Protein AF-A0A2N1W3L0-F1 (afdb_monomer)

Mean predicted aligned error: 11.45 Å

Solvent-accessible surface area (backbone atoms only — not comparable to full-atom values): 12950 Å² total; per-residue (Å²): 115,76,68,63,57,53,54,55,54,55,57,56,61,60,64,63,52,72,73,50,58,63,48,56,53,32,49,50,52,22,54,51,27,51,55,48,36,56,53,43,52,58,49,38,55,55,45,51,56,50,41,52,56,35,50,52,51,44,54,54,54,68,73,47,81,91,49,73,70,54,53,52,53,40,51,53,39,51,55,52,37,53,60,42,50,55,52,42,54,54,38,52,51,50,40,53,54,34,48,52,51,22,51,51,28,35,48,53,40,29,49,52,35,50,51,52,35,54,52,29,58,74,69,65,46,89,57,36,55,60,46,49,56,57,30,47,58,33,45,52,55,53,74,63,32,53,91,78,62,56,76,91,72,76,91,75,80,73,57,55,94,49,68,66,42,28,50,52,50,49,52,52,52,51,52,52,42,55,52,40,50,55,52,46,50,55,46,49,52,51,51,51,50,54,52,53,36,36,77,70,68,65,49,92,78,59,69,67,58,52,54,46,50,50,53,45,51,54,43,49,52,52,42,52,50,58,68,64,51,65,76,78,75,69,80,129

Foldseek 3Di:
DVVVVVVVVVVVVVVVVVLVVVLVVLVVLLVVLVVVLVVLVVVLVVLVVVLVVLVVLLVVLVPDDDDDVSVVVNVVSVVVNVVSVVSNVVSVVSSVVSLVSNLVSLVVSLVSLLVVLVVCLVVVHPCNLVSVVVSVVSLCVNLPSCVLLVQPDPLPQDQDPDPVSLVVVVVVLVVSLVSLVVSLVSLVSVLVSVVSCVVSVSDDDCVVNVVSVVSNVVSVVVNVSSVVSDSVVDDD

Sequence (236 aa):
MKVIMMWIMALMFSAVAVIAVADDNFAVKADECGKKVESIEKKLSKLEIKNTSITETINHLKGQKKGVIRDFFLWYFLVRGNKTAFKIEEAEQKIRETKDDYFTYNALVLEEHNRRFRDCLKEKCPDAAAIFVQRRVWSDKVINFKDVFELDVNYGLAAGDSRDSKDDVREYYAKKMMQAEQRLIILNDEKNIIVEAKKAGIVSNTANTDTVNEKIKEMTQIKKKLEALPASAGGR

Structure (mmCIF, N/CA/C/O backbone):
data_AF-A0A2N1W3L0-F1
#
_entry.id   AF-A0A2N1W3L0-F1
#
loop_
_atom_site.group_PDB
_atom_site.id
_atom_site.type_symbol
_atom_site.label_atom_id
_atom_site.label_alt_id
_atom_site.label_comp_id
_atom_site.label_asym_id
_atom_site.label_entity_id
_atom_site.label_seq_id
_atom_site.pdbx_PDB_ins_code
_atom_site.Cartn_x
_atom_site.Cartn_y
_atom_site.Cartn_z
_atom_site.occupancy
_atom_site.B_iso_or_equiv
_atom_site.auth_seq_id
_atom_site.auth_comp_id
_atom_site.auth_asym_id
_atom_site.auth_atom_id
_atom_site.pdbx_PDB_model_num
ATOM 1 N N . MET A 1 1 ? -6.210 -31.620 49.379 1.00 45.12 1 MET A N 1
ATOM 2 C CA . MET A 1 1 ? -7.261 -30.833 48.686 1.00 45.12 1 MET A CA 1
ATOM 3 C C . MET A 1 1 ? -6.742 -29.541 48.045 1.00 45.12 1 MET A C 1
ATOM 5 O O . MET A 1 1 ? -7.052 -29.315 46.887 1.00 45.12 1 MET A O 1
ATOM 9 N N . LYS A 1 2 ? -5.901 -28.736 48.718 1.00 40.16 2 LYS A N 1
ATOM 10 C CA . LYS A 1 2 ? -5.370 -27.469 48.161 1.00 40.16 2 LYS A CA 1
ATOM 11 C C . LYS A 1 2 ? -4.441 -27.617 46.940 1.00 40.16 2 LYS A C 1
ATOM 13 O O . LYS A 1 2 ? -4.448 -26.755 46.075 1.00 40.16 2 LYS A O 1
ATOM 18 N N . VAL A 1 3 ? -3.698 -28.721 46.831 1.00 44.62 3 VAL A N 1
ATOM 19 C CA . VAL A 1 3 ? -2.757 -28.941 45.714 1.00 44.62 3 VAL A CA 1
ATOM 20 C C . VAL A 1 3 ? -3.484 -29.307 44.411 1.00 44.62 3 VAL A C 1
ATOM 22 O O . VAL A 1 3 ? -3.112 -28.825 43.352 1.00 44.62 3 VAL A O 1
ATOM 25 N N . ILE A 1 4 ? -4.578 -30.073 44.477 1.00 46.56 4 ILE A N 1
ATOM 26 C CA . ILE A 1 4 ? -5.346 -30.493 43.286 1.00 46.56 4 ILE A CA 1
ATOM 27 C C . ILE A 1 4 ? -6.095 -29.302 42.659 1.00 46.56 4 ILE A C 1
ATOM 29 O O . ILE A 1 4 ? -6.164 -29.182 41.440 1.00 46.56 4 ILE A O 1
ATOM 33 N N . MET A 1 5 ? -6.570 -28.360 43.480 1.00 31.77 5 MET A N 1
ATOM 34 C CA . MET A 1 5 ? -7.248 -27.144 43.011 1.00 31.77 5 MET A CA 1
ATOM 35 C C . MET A 1 5 ? -6.301 -26.169 42.283 1.00 31.77 5 MET A C 1
ATOM 37 O O . MET A 1 5 ? -6.735 -25.418 41.414 1.00 31.77 5 MET A O 1
ATOM 41 N N . MET A 1 6 ? -5.000 -26.222 42.586 1.00 31.38 6 MET A N 1
ATOM 42 C CA . MET A 1 6 ? -3.974 -25.390 41.950 1.00 31.38 6 MET A CA 1
ATOM 43 C C . MET A 1 6 ? -3.586 -25.908 40.553 1.00 31.38 6 MET A C 1
ATOM 45 O O . MET A 1 6 ? -3.326 -25.113 39.654 1.00 31.38 6 MET A O 1
ATOM 49 N N . TRP A 1 7 ? -3.652 -27.225 40.330 1.00 34.28 7 TRP A N 1
ATOM 50 C CA . TRP A 1 7 ? -3.449 -27.820 39.003 1.00 34.28 7 TRP A CA 1
ATOM 51 C C . TRP A 1 7 ? -4.646 -27.614 38.069 1.00 34.28 7 TRP A C 1
ATOM 53 O O . TRP A 1 7 ? -4.452 -27.401 36.876 1.00 34.28 7 TRP A O 1
ATOM 63 N N . ILE A 1 8 ? -5.872 -27.584 38.600 1.00 42.31 8 ILE A N 1
ATOM 64 C CA . ILE A 1 8 ? -7.080 -27.305 37.803 1.00 42.31 8 ILE A CA 1
ATOM 65 C C . ILE A 1 8 ? -7.131 -25.827 37.369 1.00 42.31 8 ILE A C 1
ATOM 67 O O . ILE A 1 8 ? -7.544 -25.540 36.249 1.00 42.31 8 ILE A O 1
ATOM 71 N N . MET A 1 9 ? -6.628 -24.889 38.185 1.00 35.62 9 MET A N 1
ATOM 72 C CA . MET A 1 9 ? -6.480 -23.485 37.764 1.00 35.62 9 MET A CA 1
ATOM 73 C C . MET A 1 9 ? -5.347 -23.268 36.747 1.00 35.62 9 MET A C 1
ATOM 75 O O . MET A 1 9 ? -5.509 -22.459 35.836 1.00 35.62 9 MET A O 1
ATOM 79 N N . ALA A 1 10 ? -4.243 -24.019 36.829 1.00 36.91 10 ALA A N 1
ATOM 80 C CA . ALA A 1 10 ? -3.183 -23.969 35.815 1.00 36.91 10 ALA A CA 1
ATOM 81 C C . ALA A 1 10 ? -3.636 -24.546 34.456 1.00 36.91 10 ALA A C 1
ATOM 83 O O . ALA A 1 10 ? -3.227 -24.051 33.409 1.00 36.91 10 ALA A O 1
ATOM 84 N N . LEU A 1 11 ? -4.537 -25.536 34.466 1.00 31.81 11 LEU A N 1
ATOM 85 C CA . LEU A 1 11 ? -5.148 -26.112 33.260 1.00 31.81 11 LEU A CA 1
ATOM 86 C C . LEU A 1 11 ? -6.256 -25.241 32.643 1.00 31.81 11 LEU A C 1
ATOM 88 O O . LEU A 1 11 ? -6.547 -25.384 31.460 1.00 31.81 11 LEU A O 1
ATOM 92 N N . MET A 1 12 ? -6.848 -24.311 33.401 1.00 33.53 12 MET A N 1
ATOM 93 C CA . MET A 1 12 ? -7.762 -23.307 32.836 1.00 33.53 12 MET A CA 1
ATOM 94 C C . MET A 1 12 ? -7.032 -22.087 32.259 1.00 33.53 12 MET A C 1
ATOM 96 O O . MET A 1 12 ? -7.557 -21.446 31.352 1.00 33.53 12 MET A O 1
ATOM 100 N N . PHE A 1 13 ? -5.797 -21.807 32.689 1.00 35.69 13 PHE A N 1
ATOM 101 C CA . PHE A 1 13 ? -4.962 -20.771 32.065 1.00 35.69 13 PHE A CA 1
ATOM 102 C C . PHE A 1 13 ? -4.376 -21.196 30.708 1.00 35.69 13 PHE A C 1
ATOM 104 O O . PHE A 1 13 ? -4.084 -20.342 29.875 1.00 35.69 13 PHE A O 1
ATOM 111 N N . SER A 1 14 ? -4.259 -22.498 30.433 1.00 31.97 14 SER A N 1
ATOM 112 C CA . SER A 1 14 ? -3.814 -23.001 29.125 1.00 31.97 14 SER A CA 1
ATOM 113 C C . SER A 1 14 ? -4.931 -23.098 28.077 1.00 31.97 14 SER A C 1
ATOM 115 O O . SER A 1 14 ? -4.632 -23.230 26.892 1.00 31.97 14 SER A O 1
ATOM 117 N N . ALA A 1 15 ? -6.206 -22.959 28.463 1.00 31.72 15 ALA A N 1
ATOM 118 C CA . ALA A 1 15 ? -7.330 -22.922 27.521 1.00 31.72 15 ALA A CA 1
ATOM 119 C C . ALA A 1 15 ? -7.557 -21.531 26.891 1.00 31.72 15 ALA A C 1
ATOM 121 O O . ALA A 1 15 ? -8.163 -21.433 25.826 1.00 31.72 15 ALA A O 1
ATOM 122 N N . VAL A 1 16 ? -7.011 -20.461 27.484 1.00 38.03 16 VAL A N 1
ATOM 123 C CA . VAL A 1 16 ? -7.019 -19.107 26.889 1.00 38.03 16 VAL A CA 1
ATOM 124 C C . VAL A 1 16 ? -5.961 -18.972 25.780 1.00 38.03 16 VAL A C 1
ATOM 126 O O . VAL A 1 16 ? -6.056 -18.100 24.919 1.00 38.03 16 VAL A O 1
ATOM 129 N N . ALA A 1 17 ? -4.986 -19.883 25.720 1.00 34.91 17 ALA A N 1
ATOM 130 C CA . ALA A 1 17 ? -3.904 -19.818 24.742 1.00 34.91 17 ALA A CA 1
ATOM 131 C C . ALA A 1 17 ? -4.334 -20.174 23.308 1.00 34.91 17 ALA A C 1
ATOM 133 O O . ALA A 1 17 ? -3.636 -19.803 22.373 1.00 34.91 17 ALA A O 1
ATOM 134 N N . VAL A 1 18 ? -5.475 -20.842 23.093 1.00 35.41 18 VAL A N 1
ATOM 135 C CA . VAL A 1 18 ? -5.860 -21.334 21.751 1.00 35.41 18 VAL A CA 1
ATOM 136 C C . VAL A 1 18 ? -6.409 -20.222 20.838 1.00 35.41 18 VAL A C 1
ATOM 138 O O . VAL A 1 18 ? -6.377 -20.365 19.620 1.00 35.41 18 VAL A O 1
ATOM 141 N N . ILE A 1 19 ? -6.823 -19.073 21.386 1.00 40.47 19 ILE A N 1
ATOM 142 C CA . ILE A 1 19 ? -7.285 -17.916 20.589 1.00 40.47 19 ILE A CA 1
ATOM 143 C C . ILE A 1 19 ? -6.133 -16.925 20.300 1.00 40.47 19 ILE A C 1
ATOM 145 O O . ILE A 1 19 ? -6.216 -16.139 19.358 1.00 40.47 19 ILE A O 1
ATOM 149 N N . ALA A 1 20 ? -5.014 -17.008 21.032 1.00 41.69 20 ALA A N 1
ATOM 150 C CA . ALA A 1 20 ? -3.822 -16.185 20.794 1.00 41.69 20 ALA A CA 1
ATOM 151 C C . ALA A 1 20 ? -2.957 -16.679 19.611 1.00 41.69 20 ALA A C 1
ATOM 153 O O . ALA A 1 20 ? -2.307 -15.879 18.948 1.00 41.69 20 ALA A O 1
ATOM 154 N N . VAL A 1 21 ? -2.995 -17.980 19.286 1.00 46.53 21 VAL A N 1
ATOM 155 C CA . VAL A 1 21 ? -2.063 -18.604 18.317 1.00 46.53 21 VAL A CA 1
ATOM 156 C C . VAL A 1 21 ? -2.287 -18.162 16.863 1.00 46.53 21 VAL A C 1
ATOM 158 O O . VAL A 1 21 ? -1.360 -18.191 16.055 1.00 46.53 21 VAL A O 1
ATOM 161 N N . ALA A 1 22 ? -3.509 -17.764 16.498 1.00 50.19 22 ALA A N 1
ATOM 162 C CA . ALA A 1 22 ? -3.801 -17.312 15.136 1.00 50.19 22 ALA A CA 1
ATOM 163 C C . ALA A 1 22 ? -3.276 -15.890 14.871 1.00 50.19 22 ALA A C 1
ATOM 165 O O . ALA A 1 22 ? -2.760 -15.616 13.790 1.00 50.19 22 ALA A O 1
ATOM 166 N N . ASP A 1 23 ? -3.375 -15.020 15.875 1.00 57.16 23 ASP A N 1
ATOM 167 C CA . ASP A 1 23 ? -3.003 -13.604 15.807 1.00 57.16 23 ASP A CA 1
ATOM 168 C C . ASP A 1 23 ? -1.479 -13.434 15.683 1.00 57.16 23 ASP A C 1
ATOM 170 O O . ASP A 1 23 ? -0.989 -12.774 14.764 1.00 57.16 23 ASP A O 1
ATOM 174 N N . ASP A 1 24 ? -0.719 -14.172 16.499 1.00 64.94 24 ASP A N 1
ATOM 175 C CA . ASP A 1 24 ? 0.748 -14.174 16.444 1.00 64.94 24 ASP A CA 1
ATOM 176 C C . ASP A 1 24 ? 1.277 -14.673 15.089 1.00 64.94 24 ASP A C 1
ATOM 178 O O . ASP A 1 24 ? 2.264 -14.156 14.566 1.00 64.94 24 ASP A O 1
ATOM 182 N N . ASN A 1 25 ? 0.601 -15.645 14.467 1.00 79.00 25 ASN A N 1
ATOM 183 C CA . ASN A 1 25 ? 1.031 -16.198 13.183 1.00 79.00 25 ASN A CA 1
ATOM 184 C C . ASN A 1 25 ? 0.856 -15.191 12.034 1.00 79.00 25 ASN A C 1
ATOM 186 O O . ASN A 1 25 ? 1.719 -15.083 11.161 1.00 79.00 25 ASN A O 1
ATOM 190 N N . PHE A 1 26 ? -0.235 -14.420 12.024 1.00 82.44 26 PHE A N 1
ATOM 191 C CA . PHE A 1 26 ? -0.428 -13.377 11.013 1.00 82.44 26 PHE A CA 1
ATOM 192 C C . PHE A 1 26 ? 0.465 -12.160 11.255 1.00 82.44 26 PHE A C 1
ATOM 194 O O . PHE A 1 26 ? 0.996 -11.612 10.289 1.00 82.44 26 PHE A O 1
ATOM 201 N N . ALA A 1 27 ? 0.707 -11.786 12.513 1.00 82.19 27 ALA A N 1
ATOM 202 C CA . ALA A 1 27 ? 1.653 -10.728 12.856 1.00 82.19 27 ALA A CA 1
ATOM 203 C C . ALA A 1 27 ? 3.080 -11.063 12.387 1.00 82.19 27 ALA A C 1
ATOM 205 O O . ALA A 1 27 ? 3.733 -10.235 11.748 1.00 82.19 27 ALA A O 1
ATOM 206 N N . VAL A 1 28 ? 3.538 -12.300 12.617 1.00 87.81 28 VAL A N 1
ATOM 207 C CA . VAL A 1 28 ? 4.840 -12.785 12.127 1.00 87.81 28 VAL A CA 1
ATOM 208 C C . VAL A 1 28 ? 4.898 -12.753 10.600 1.00 87.81 28 VAL A C 1
ATOM 210 O O . VAL A 1 28 ? 5.852 -12.216 10.038 1.00 87.81 28 VAL A O 1
ATOM 213 N N . LYS A 1 29 ? 3.860 -13.249 9.913 1.00 86.19 29 LYS A N 1
ATOM 214 C CA . LYS A 1 29 ? 3.789 -13.209 8.442 1.00 86.19 29 LYS A CA 1
ATOM 215 C C . LYS A 1 29 ? 3.803 -11.786 7.887 1.00 86.19 29 LYS A C 1
ATOM 217 O O . LYS A 1 29 ? 4.467 -11.542 6.880 1.00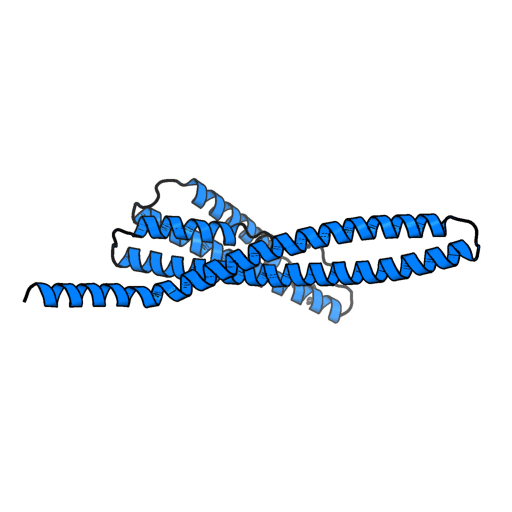 86.19 29 LYS A O 1
ATOM 222 N N . ALA A 1 30 ? 3.112 -10.846 8.533 1.00 84.38 30 ALA A N 1
ATOM 223 C CA . ALA A 1 30 ? 3.143 -9.436 8.155 1.00 84.38 30 ALA A CA 1
ATOM 224 C C . ALA A 1 30 ? 4.573 -8.879 8.251 1.00 84.38 30 ALA A C 1
ATOM 226 O O . ALA A 1 30 ? 5.075 -8.286 7.297 1.00 84.38 30 ALA A O 1
ATOM 227 N N . ASP A 1 31 ? 5.274 -9.122 9.356 1.00 85.44 31 ASP A N 1
ATOM 228 C CA . ASP A 1 31 ? 6.647 -8.643 9.532 1.00 85.44 31 ASP A CA 1
ATOM 229 C C . ASP A 1 31 ? 7.638 -9.311 8.557 1.00 85.44 31 ASP A C 1
ATOM 231 O O . ASP A 1 31 ? 8.548 -8.654 8.039 1.00 85.44 31 ASP A O 1
ATOM 235 N N . GLU A 1 32 ? 7.463 -10.599 8.251 1.00 88.38 32 GLU A N 1
ATOM 236 C CA . GLU A 1 32 ? 8.240 -11.306 7.225 1.00 88.38 32 GLU A CA 1
ATOM 237 C C . GLU A 1 32 ? 8.026 -10.713 5.829 1.00 88.38 32 GLU A C 1
ATOM 239 O O . GLU A 1 32 ? 8.998 -10.479 5.101 1.00 88.38 32 GLU A O 1
ATOM 244 N N . CYS A 1 33 ? 6.775 -10.417 5.465 1.00 85.75 33 CYS A N 1
ATOM 245 C CA . CYS A 1 33 ? 6.449 -9.768 4.198 1.00 85.75 33 CYS A CA 1
ATOM 246 C C . CYS A 1 33 ? 7.085 -8.378 4.115 1.00 85.75 33 CYS A C 1
ATOM 248 O O . CYS A 1 33 ? 7.714 -8.070 3.105 1.00 85.75 33 CYS A O 1
ATOM 250 N N . GLY A 1 34 ? 7.030 -7.582 5.189 1.00 83.56 34 GLY A N 1
ATOM 251 C CA . GLY A 1 34 ? 7.674 -6.265 5.244 1.00 83.56 34 GLY A CA 1
ATOM 252 C C . GLY A 1 34 ? 9.181 -6.340 4.975 1.00 83.56 34 GLY A C 1
ATOM 253 O O . GLY A 1 34 ? 9.696 -5.675 4.075 1.00 83.56 34 GLY A O 1
ATOM 254 N N . LYS A 1 35 ? 9.888 -7.248 5.660 1.00 89.31 35 LYS A N 1
ATOM 255 C CA . LYS A 1 35 ? 11.329 -7.487 5.431 1.00 89.31 35 LYS A CA 1
ATOM 256 C C . LYS A 1 35 ? 11.625 -7.960 4.006 1.00 89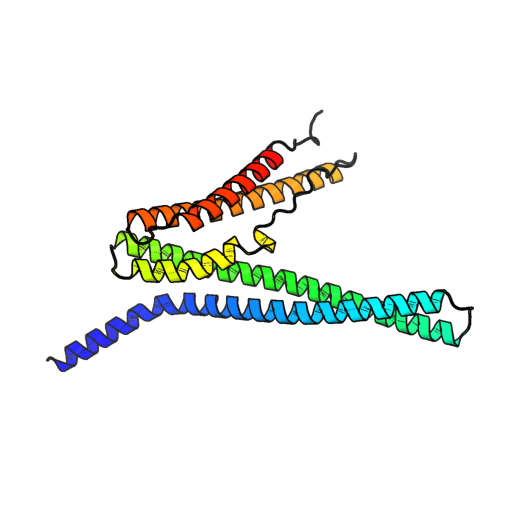.31 35 LYS A C 1
ATOM 258 O O . LYS A 1 35 ? 12.660 -7.616 3.426 1.00 89.31 35 LYS A O 1
ATOM 263 N N . LYS A 1 36 ? 10.738 -8.776 3.435 1.00 89.12 36 LYS A N 1
ATOM 264 C CA . LYS A 1 36 ? 10.868 -9.281 2.066 1.00 89.12 36 LYS A CA 1
ATOM 265 C C . LYS A 1 36 ? 10.678 -8.161 1.040 1.00 89.12 36 LYS A C 1
ATOM 267 O O . LYS A 1 36 ? 11.494 -8.08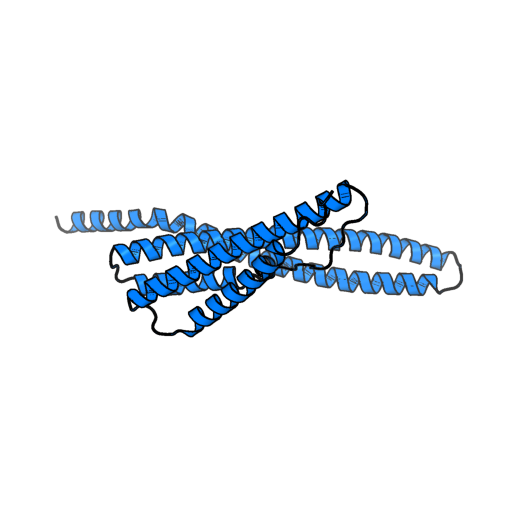9 0.121 1.00 89.12 36 LYS A O 1
ATOM 272 N N . VAL A 1 37 ? 9.700 -7.269 1.223 1.00 88.12 37 VAL A N 1
ATOM 273 C CA . VAL A 1 37 ? 9.510 -6.065 0.389 1.00 88.12 37 VAL A CA 1
ATOM 274 C C . VAL A 1 37 ? 10.781 -5.221 0.388 1.00 88.12 37 VAL A C 1
ATOM 276 O O . VAL A 1 37 ? 11.359 -5.018 -0.678 1.00 88.12 37 VAL A O 1
ATOM 279 N N . GLU A 1 38 ? 11.303 -4.849 1.562 1.00 88.44 38 GLU A N 1
ATOM 280 C CA . GLU A 1 38 ? 12.533 -4.045 1.663 1.00 88.44 38 GLU A CA 1
ATOM 281 C C . GLU A 1 38 ? 13.728 -4.697 0.947 1.00 88.44 38 GLU A C 1
ATOM 283 O O . GLU A 1 38 ? 14.557 -4.034 0.316 1.00 88.44 38 GLU A O 1
ATOM 288 N N . SER A 1 39 ? 13.849 -6.023 1.053 1.00 92.75 39 SER A N 1
ATOM 289 C CA . SER A 1 39 ? 14.912 -6.783 0.393 1.00 92.75 39 SER A CA 1
ATOM 290 C C . SER A 1 39 ? 14.787 -6.746 -1.130 1.00 92.75 39 SER A C 1
ATOM 292 O O . SER A 1 39 ? 15.797 -6.623 -1.832 1.00 92.75 39 SER A O 1
ATOM 294 N N . ILE A 1 40 ? 13.565 -6.856 -1.657 1.00 89.31 40 ILE A N 1
ATOM 295 C CA . ILE A 1 40 ? 13.318 -6.822 -3.101 1.00 89.31 40 ILE A CA 1
ATOM 296 C C . ILE A 1 40 ? 13.480 -5.394 -3.633 1.00 89.31 40 ILE A C 1
ATOM 298 O O . ILE A 1 40 ? 14.155 -5.230 -4.644 1.00 89.31 40 ILE A O 1
ATOM 302 N N . GLU A 1 41 ? 13.002 -4.366 -2.931 1.00 91.25 41 GLU A N 1
ATOM 303 C CA . GLU A 1 41 ? 13.205 -2.954 -3.300 1.00 91.25 41 GLU A CA 1
ATOM 304 C C . GLU A 1 41 ? 14.698 -2.595 -3.378 1.00 91.25 41 GLU A C 1
ATOM 306 O O . GLU A 1 41 ? 15.163 -2.009 -4.358 1.00 91.25 41 GLU A O 1
ATOM 311 N N . LYS A 1 42 ? 15.509 -3.058 -2.415 1.00 93.25 42 LYS A N 1
ATOM 312 C CA . LYS A 1 42 ? 16.978 -2.909 -2.473 1.00 93.25 42 LYS A CA 1
ATOM 313 C C . LYS A 1 42 ? 17.598 -3.607 -3.687 1.00 93.25 42 LYS A C 1
ATOM 315 O O . LYS A 1 42 ? 18.611 -3.140 -4.213 1.00 93.25 42 LYS A O 1
ATOM 320 N N . LYS A 1 43 ? 17.052 -4.748 -4.122 1.00 93.56 43 LYS A N 1
ATOM 321 C CA . LYS A 1 43 ? 17.513 -5.449 -5.335 1.00 93.56 43 LYS A CA 1
ATOM 322 C C . LYS A 1 43 ? 17.081 -4.714 -6.600 1.00 93.56 43 LYS A C 1
ATOM 324 O O . LYS A 1 43 ? 17.905 -4.595 -7.504 1.00 93.56 43 LYS A O 1
ATOM 329 N N . LEU A 1 44 ? 15.846 -4.218 -6.642 1.00 93.50 44 LEU A N 1
ATOM 330 C CA . LEU A 1 44 ? 15.298 -3.432 -7.744 1.00 93.50 44 LEU A CA 1
ATOM 331 C C . LEU A 1 44 ? 16.159 -2.190 -7.992 1.00 93.50 44 LEU A C 1
ATOM 333 O O . LEU A 1 44 ? 16.710 -2.058 -9.078 1.00 93.50 44 LEU A O 1
ATOM 337 N N . SER A 1 45 ? 16.432 -1.396 -6.953 1.00 94.19 45 SER A N 1
ATOM 338 C CA . SER A 1 45 ? 17.288 -0.203 -7.055 1.00 94.19 45 SER A CA 1
ATOM 339 C C . SER A 1 45 ? 18.675 -0.510 -7.647 1.00 94.19 45 SER A C 1
ATOM 341 O O . SER A 1 45 ? 19.177 0.199 -8.520 1.00 94.19 45 SER A O 1
ATOM 343 N N . LYS A 1 46 ? 19.301 -1.628 -7.250 1.00 95.00 46 LYS A N 1
ATOM 344 C CA . LYS A 1 46 ? 20.583 -2.063 -7.837 1.00 95.00 46 LYS A CA 1
ATOM 345 C C . LYS A 1 46 ? 20.456 -2.462 -9.309 1.00 95.00 46 LYS A C 1
ATOM 347 O O . LYS A 1 46 ? 21.394 -2.250 -10.080 1.00 95.00 46 LYS A O 1
ATOM 352 N N . LEU A 1 47 ? 19.348 -3.094 -9.693 1.00 94.94 47 LEU A N 1
ATOM 353 C CA . LEU A 1 47 ? 19.080 -3.470 -11.080 1.00 94.94 47 LEU A CA 1
ATOM 354 C C . LEU A 1 47 ? 18.821 -2.239 -11.950 1.00 94.94 47 LEU A C 1
ATOM 356 O O . LEU A 1 47 ? 19.349 -2.191 -13.056 1.00 94.94 47 LEU A O 1
ATOM 360 N N . GLU A 1 48 ? 18.103 -1.240 -11.442 1.00 93.31 48 GLU A N 1
ATOM 361 C CA . GLU A 1 48 ? 17.851 0.033 -12.125 1.00 93.31 48 GLU A CA 1
ATOM 362 C C . GLU A 1 48 ? 19.152 0.789 -12.396 1.00 93.31 48 GLU A C 1
ATOM 364 O O . GLU A 1 48 ? 19.439 1.107 -13.548 1.00 93.31 48 GLU A O 1
ATOM 369 N N . ILE A 1 49 ? 20.008 0.964 -11.380 1.00 94.88 49 ILE A N 1
ATOM 370 C CA . ILE A 1 49 ? 21.336 1.590 -11.543 1.00 94.88 49 ILE A CA 1
ATOM 371 C C . ILE A 1 49 ? 22.145 0.860 -12.623 1.00 94.88 49 ILE A C 1
ATOM 373 O O . ILE A 1 49 ? 22.763 1.472 -13.499 1.00 94.88 49 ILE A O 1
ATOM 377 N N . LYS A 1 50 ? 22.123 -0.476 -12.591 1.00 93.69 50 LYS A N 1
ATOM 378 C CA . LYS A 1 50 ? 22.809 -1.304 -13.585 1.00 93.69 50 LYS A CA 1
ATOM 379 C C . LYS A 1 50 ? 22.214 -1.131 -14.985 1.00 93.69 50 LYS A C 1
ATOM 381 O O . LYS A 1 50 ? 22.968 -1.124 -15.956 1.00 93.69 50 LYS A O 1
ATOM 386 N N . ASN A 1 51 ? 20.895 -1.015 -15.099 1.00 94.38 51 ASN A N 1
ATOM 387 C CA . ASN A 1 51 ? 20.203 -0.829 -16.369 1.00 94.38 51 ASN A CA 1
ATOM 388 C C . ASN A 1 51 ? 20.509 0.538 -16.988 1.00 94.38 51 ASN A C 1
ATOM 390 O O . ASN A 1 51 ? 20.763 0.614 -18.191 1.00 94.38 51 ASN A O 1
ATOM 394 N N . THR A 1 52 ? 20.578 1.592 -16.172 1.00 95.06 52 THR A N 1
ATOM 395 C CA . THR A 1 52 ? 20.994 2.935 -16.602 1.00 95.06 52 THR A CA 1
ATOM 396 C C . THR A 1 52 ? 22.402 2.902 -17.186 1.00 95.06 5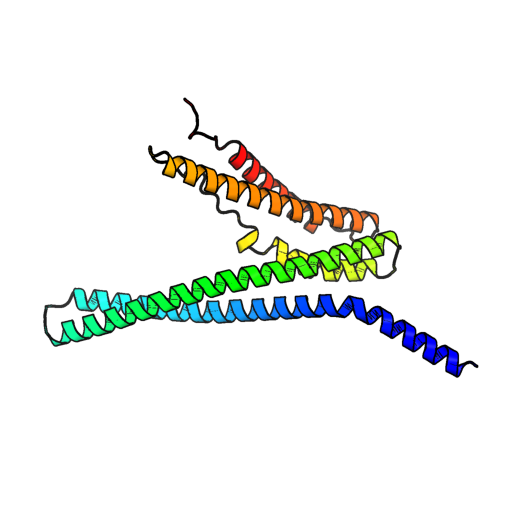2 THR A C 1
ATOM 398 O O . THR A 1 52 ? 22.592 3.287 -18.336 1.00 95.06 52 THR A O 1
ATOM 401 N N . SER A 1 53 ? 23.366 2.312 -16.473 1.00 94.69 53 SER A N 1
ATOM 402 C CA . SER A 1 53 ? 24.747 2.173 -16.963 1.00 94.69 53 SER A CA 1
ATOM 403 C C . SER A 1 53 ? 24.848 1.363 -18.269 1.00 94.69 53 SER A C 1
ATOM 405 O O . SER A 1 53 ? 25.609 1.712 -19.178 1.00 94.69 53 SER A O 1
ATOM 407 N N . ILE A 1 54 ? 24.056 0.292 -18.410 1.00 93.69 54 ILE A N 1
ATOM 408 C CA . ILE A 1 54 ? 23.982 -0.478 -19.663 1.00 93.69 54 ILE A CA 1
ATOM 409 C C . ILE A 1 54 ? 23.412 0.386 -20.795 1.00 93.69 54 ILE A C 1
ATOM 411 O O . ILE A 1 54 ? 23.952 0.375 -21.900 1.00 93.69 54 ILE A O 1
ATOM 415 N N . THR A 1 55 ? 22.357 1.151 -20.523 1.00 93.44 55 THR A N 1
ATOM 416 C CA . THR A 1 55 ? 21.700 2.029 -21.501 1.00 93.44 55 THR A CA 1
ATOM 417 C C . THR A 1 55 ? 22.638 3.138 -21.975 1.00 93.44 55 THR A C 1
ATOM 419 O O . THR A 1 55 ? 22.761 3.364 -23.179 1.00 93.44 55 THR A O 1
ATOM 422 N N . GLU A 1 56 ? 23.371 3.770 -21.060 1.00 95.00 56 GLU A N 1
ATOM 423 C CA . GLU A 1 56 ? 24.413 4.754 -21.377 1.00 95.00 56 GLU A CA 1
ATOM 424 C C . GLU A 1 56 ? 25.501 4.153 -22.271 1.00 95.00 56 GLU A C 1
ATOM 426 O O . GLU A 1 56 ? 25.873 4.745 -23.285 1.00 95.00 56 GLU A O 1
ATOM 431 N N . THR A 1 57 ? 25.954 2.935 -21.957 1.00 93.00 57 THR A N 1
ATOM 432 C CA . THR A 1 57 ? 26.965 2.230 -22.759 1.00 93.00 57 THR A CA 1
ATOM 433 C C . THR A 1 57 ? 26.448 1.909 -24.163 1.00 93.00 57 THR A C 1
ATOM 435 O O . THR A 1 57 ? 27.157 2.116 -25.148 1.00 93.00 57 THR A O 1
ATOM 438 N N . ILE A 1 58 ? 25.198 1.450 -24.287 1.00 92.81 58 ILE A N 1
ATOM 439 C CA . ILE A 1 58 ? 24.548 1.206 -25.585 1.00 92.81 58 ILE A CA 1
ATOM 440 C C . ILE A 1 58 ? 24.480 2.500 -26.400 1.00 92.81 58 ILE A C 1
ATOM 442 O O . ILE A 1 58 ? 24.816 2.492 -27.585 1.00 92.81 58 ILE A O 1
ATOM 446 N N . ASN A 1 59 ? 24.067 3.608 -25.782 1.00 94.62 59 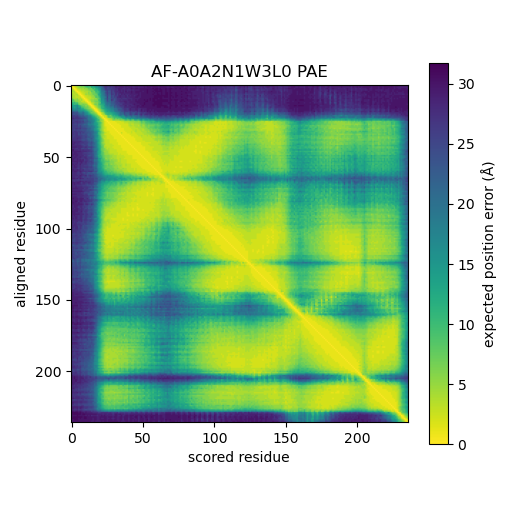ASN A N 1
ATOM 447 C CA . ASN A 1 59 ? 23.959 4.904 -26.451 1.00 94.62 59 ASN A CA 1
ATOM 448 C C . ASN A 1 59 ? 25.329 5.420 -26.904 1.00 94.62 59 ASN A C 1
ATOM 450 O O . ASN A 1 59 ? 25.466 5.865 -28.045 1.00 94.62 59 ASN A O 1
ATOM 454 N N . HIS A 1 60 ? 26.357 5.274 -26.066 1.00 94.31 60 HIS A N 1
ATOM 455 C CA . HIS A 1 60 ? 27.732 5.609 -26.427 1.00 94.31 60 HIS A CA 1
ATOM 456 C C . HIS A 1 60 ? 28.219 4.785 -27.629 1.00 94.31 60 HIS A C 1
ATOM 458 O O . HIS A 1 60 ? 28.699 5.350 -28.610 1.00 94.31 60 HIS A O 1
ATOM 464 N N . LEU A 1 61 ? 28.027 3.461 -27.607 1.00 92.06 61 LEU A 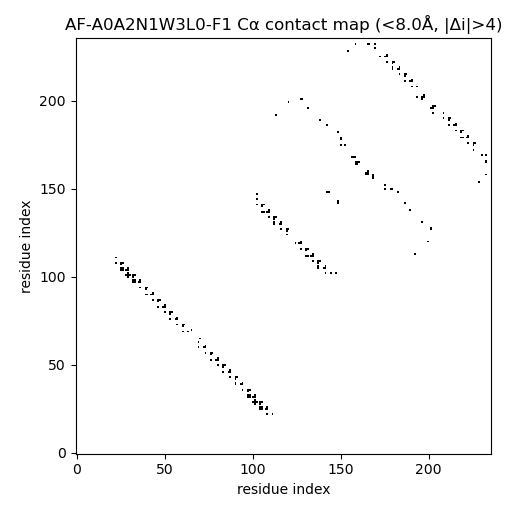N 1
ATOM 465 C CA . LEU A 1 61 ? 28.418 2.569 -28.706 1.00 92.06 61 LEU A CA 1
ATOM 466 C C . LEU A 1 61 ? 27.655 2.870 -30.005 1.00 92.06 61 LEU A C 1
ATOM 468 O O . LEU A 1 61 ? 28.238 2.788 -31.084 1.00 92.06 61 LEU A O 1
ATOM 472 N N . LYS A 1 62 ? 26.377 3.263 -29.929 1.00 91.44 62 LYS A N 1
ATOM 473 C CA . LYS A 1 62 ? 25.591 3.692 -31.101 1.00 91.44 62 LYS A CA 1
ATOM 474 C C . LYS A 1 62 ? 26.122 4.983 -31.735 1.00 91.44 62 LYS A C 1
ATOM 476 O O . LYS A 1 62 ? 26.017 5.125 -32.950 1.00 91.44 62 LYS A O 1
ATOM 481 N N . GLY A 1 63 ? 26.701 5.887 -30.942 1.00 90.19 63 GLY A N 1
ATOM 482 C CA . GLY A 1 63 ? 27.322 7.130 -31.418 1.00 90.19 63 GLY A CA 1
ATOM 483 C C . GLY A 1 63 ? 28.703 6.950 -32.062 1.00 90.19 63 GLY A C 1
ATOM 484 O O . GLY A 1 63 ? 29.201 7.865 -32.713 1.00 90.19 63 GLY A O 1
ATOM 485 N N . GLN A 1 64 ? 29.332 5.780 -31.911 1.00 89.75 64 GLN A N 1
ATOM 486 C CA . GLN A 1 64 ? 30.644 5.485 -32.491 1.00 89.75 64 GLN A CA 1
ATOM 487 C C . GLN A 1 64 ? 30.555 4.977 -33.941 1.00 89.75 64 GLN A C 1
ATOM 489 O O . GLN A 1 64 ? 29.592 4.317 -34.350 1.00 89.75 64 GLN A O 1
ATOM 494 N N . LYS A 1 65 ? 31.620 5.223 -34.721 1.00 89.50 65 LYS A N 1
ATOM 495 C CA . LYS A 1 65 ? 31.755 4.753 -36.111 1.00 89.50 65 LYS A CA 1
ATOM 496 C C . LYS A 1 65 ? 31.598 3.230 -36.205 1.00 89.50 65 LYS A C 1
ATOM 498 O O . LYS A 1 65 ? 32.067 2.494 -35.340 1.00 89.50 65 LYS A O 1
ATOM 503 N N . LYS A 1 66 ? 30.959 2.755 -37.282 1.00 89.31 66 LYS A N 1
ATOM 504 C CA . LYS A 1 66 ? 30.726 1.321 -37.498 1.00 89.31 66 LYS A CA 1
ATOM 505 C C . LYS A 1 66 ? 32.016 0.506 -37.573 1.00 89.31 66 LYS A C 1
ATOM 507 O O . LYS A 1 66 ? 32.959 0.909 -38.246 1.00 89.31 66 LYS A O 1
ATOM 512 N N . GLY A 1 67 ? 32.026 -0.642 -36.892 1.00 91.19 67 GLY A N 1
ATOM 513 C CA . GLY A 1 67 ? 33.152 -1.568 -36.843 1.00 91.19 67 GLY A CA 1
ATOM 514 C C . GLY A 1 67 ? 32.811 -2.844 -36.071 1.00 91.19 67 GLY A C 1
ATOM 515 O O . GLY A 1 67 ? 32.005 -2.817 -35.143 1.00 91.19 67 GLY A O 1
ATOM 516 N N . VAL A 1 68 ? 33.463 -3.951 -36.436 1.00 90.06 68 VAL A N 1
ATOM 517 C CA . VAL A 1 68 ? 33.178 -5.310 -35.931 1.00 90.06 68 VAL A CA 1
ATOM 518 C C . VAL A 1 68 ? 33.261 -5.400 -34.402 1.00 90.06 68 VAL A C 1
ATOM 520 O O . VAL A 1 68 ? 32.376 -5.965 -33.766 1.00 90.06 68 VAL A O 1
ATOM 523 N N . ILE A 1 69 ? 34.285 -4.788 -33.799 1.00 88.62 69 ILE A N 1
ATOM 524 C CA . ILE A 1 69 ? 34.483 -4.782 -32.338 1.00 88.62 69 ILE A CA 1
ATOM 525 C C . ILE A 1 69 ? 33.329 -4.055 -31.639 1.00 88.62 69 ILE A C 1
ATOM 527 O O . ILE A 1 69 ? 32.756 -4.557 -30.674 1.00 88.62 69 ILE A O 1
ATOM 531 N N . ARG A 1 70 ? 32.947 -2.885 -32.155 1.00 93.62 70 ARG A N 1
ATOM 532 C CA . ARG A 1 70 ? 31.823 -2.112 -31.629 1.00 93.62 70 ARG A CA 1
ATOM 533 C C . ARG A 1 70 ? 30.512 -2.884 -31.760 1.00 93.62 70 ARG A C 1
ATOM 535 O O . ARG A 1 70 ? 29.739 -2.901 -30.811 1.00 93.62 70 ARG A O 1
ATOM 542 N N . ASP A 1 71 ? 30.261 -3.521 -32.903 1.00 91.81 71 ASP A N 1
ATOM 543 C CA . ASP A 1 71 ? 29.039 -4.305 -33.124 1.00 91.81 71 ASP A CA 1
ATOM 544 C C . ASP A 1 71 ? 28.936 -5.509 -32.181 1.00 91.81 71 ASP A C 1
ATOM 546 O O . ASP A 1 71 ? 27.860 -5.776 -31.644 1.00 91.81 71 ASP A O 1
ATOM 550 N N . PHE A 1 72 ? 30.061 -6.162 -31.881 1.00 94.12 72 PHE A N 1
ATOM 551 C CA . PHE A 1 72 ? 30.121 -7.207 -30.861 1.00 94.12 72 PHE A CA 1
ATOM 552 C C . PHE A 1 72 ? 29.760 -6.682 -29.462 1.00 94.12 72 PHE A C 1
ATOM 554 O O . PHE A 1 72 ? 28.890 -7.247 -28.795 1.00 94.12 72 PHE A O 1
ATOM 561 N N . PHE A 1 73 ? 30.378 -5.580 -29.017 1.00 91.62 73 PHE A N 1
ATOM 562 C CA . PHE A 1 73 ? 30.054 -4.983 -27.715 1.00 91.62 73 PHE A CA 1
ATOM 563 C C . PHE A 1 73 ? 28.609 -4.489 -27.656 1.00 91.62 73 PHE A C 1
ATOM 565 O O . PHE A 1 73 ? 27.927 -4.702 -26.655 1.00 91.62 73 PHE A O 1
ATOM 572 N N . LEU A 1 74 ? 28.117 -3.877 -28.731 1.00 92.00 74 LEU A N 1
ATOM 573 C CA . LEU A 1 74 ? 26.741 -3.410 -28.821 1.00 92.00 74 LEU A CA 1
ATOM 574 C C . LEU A 1 74 ? 25.763 -4.578 -28.660 1.00 92.00 74 LEU A C 1
ATOM 576 O O . LEU A 1 74 ? 24.846 -4.488 -27.847 1.00 92.00 74 LEU A O 1
ATOM 580 N N . TRP A 1 75 ? 25.986 -5.692 -29.360 1.00 94.94 75 TRP A N 1
ATOM 581 C CA . TRP A 1 75 ? 25.179 -6.901 -29.200 1.00 94.94 75 TRP A CA 1
ATOM 582 C C . TRP A 1 75 ? 25.228 -7.440 -27.763 1.00 94.94 75 TRP A C 1
ATOM 584 O O . TRP A 1 75 ? 24.181 -7.692 -27.164 1.00 94.94 75 TRP A O 1
ATOM 594 N N . TYR A 1 76 ? 26.422 -7.538 -27.171 1.00 94.50 76 TYR A N 1
ATOM 595 C CA . TYR A 1 76 ? 26.598 -7.987 -25.788 1.00 94.50 76 TYR A CA 1
ATOM 596 C C . TYR A 1 76 ? 25.791 -7.140 -24.792 1.00 94.50 76 TYR A C 1
ATOM 598 O O . TYR A 1 76 ? 25.065 -7.678 -23.948 1.00 94.50 76 TYR A O 1
ATOM 606 N N . PHE A 1 77 ? 25.889 -5.811 -24.892 1.00 93.12 77 PHE A N 1
ATOM 607 C CA . PHE A 1 77 ? 25.176 -4.905 -23.994 1.00 93.12 77 PHE A CA 1
ATOM 608 C C . PHE A 1 77 ? 23.669 -4.885 -24.256 1.00 93.12 77 PHE A C 1
ATOM 610 O O . PHE A 1 77 ? 22.917 -4.805 -23.289 1.00 93.12 77 PHE A O 1
ATOM 617 N N . LEU A 1 78 ? 23.210 -5.048 -25.501 1.00 93.12 78 LEU A N 1
ATOM 618 C CA . LEU A 1 78 ? 21.782 -5.195 -25.814 1.00 93.12 78 LEU A CA 1
ATOM 619 C C . LEU A 1 78 ? 21.184 -6.449 -25.163 1.00 93.12 78 LEU A C 1
ATOM 621 O O . LEU A 1 78 ? 20.156 -6.362 -24.493 1.00 93.12 78 LEU A O 1
ATOM 625 N N . VAL A 1 79 ? 21.852 -7.602 -25.282 1.00 94.50 79 VAL A N 1
ATOM 626 C CA . VAL A 1 79 ? 21.413 -8.853 -24.635 1.00 94.50 79 VAL A CA 1
ATOM 627 C C . VAL A 1 79 ? 21.390 -8.699 -23.112 1.00 94.50 79 VAL A C 1
ATOM 629 O O . VAL A 1 79 ? 20.435 -9.105 -22.442 1.00 94.50 79 VAL A O 1
ATOM 632 N N . ARG A 1 80 ? 22.427 -8.079 -22.540 1.00 93.00 80 ARG A N 1
ATOM 633 C CA . ARG A 1 80 ? 22.524 -7.836 -21.095 1.00 93.00 80 ARG A CA 1
ATOM 634 C C . ARG A 1 80 ? 21.485 -6.829 -20.596 1.00 93.00 80 ARG A C 1
ATOM 636 O O . ARG A 1 80 ? 20.974 -7.015 -19.490 1.00 93.00 80 ARG A O 1
ATOM 643 N N . GLY A 1 81 ? 21.175 -5.805 -21.387 1.00 90.50 81 GLY A N 1
ATOM 644 C CA . GLY A 1 81 ? 20.127 -4.823 -21.113 1.00 90.50 81 GLY A CA 1
ATOM 645 C C . GLY A 1 81 ? 18.764 -5.495 -21.071 1.00 90.50 81 GLY A C 1
ATOM 646 O O . GLY A 1 81 ? 18.092 -5.421 -20.050 1.00 90.50 81 GLY A O 1
ATOM 647 N N . ASN A 1 82 ? 18.436 -6.286 -22.095 1.00 92.44 82 ASN A N 1
ATOM 648 C CA . ASN A 1 82 ? 17.177 -7.029 -22.149 1.00 92.44 82 ASN A CA 1
ATOM 649 C C . ASN A 1 82 ? 17.009 -7.964 -20.936 1.00 92.44 82 ASN A C 1
ATOM 651 O O . ASN A 1 82 ? 16.010 -7.922 -20.227 1.00 92.44 82 ASN A O 1
ATOM 655 N N . LYS A 1 83 ? 18.049 -8.740 -20.598 1.00 93.88 83 LYS A N 1
ATOM 656 C CA . LYS A 1 83 ? 18.034 -9.601 -19.401 1.00 93.88 83 LYS A CA 1
ATOM 657 C C . LYS A 1 83 ? 17.893 -8.815 -18.092 1.00 93.88 83 LYS A C 1
ATOM 659 O O . LYS A 1 83 ? 17.335 -9.337 -17.132 1.00 93.88 83 LYS A O 1
ATOM 664 N N . THR A 1 84 ? 18.458 -7.612 -18.011 1.00 92.25 84 THR A N 1
ATOM 665 C CA . THR A 1 84 ? 18.311 -6.751 -16.827 1.00 92.25 84 THR A CA 1
ATOM 666 C C . THR A 1 84 ? 16.887 -6.212 -16.728 1.00 92.25 84 THR A C 1
ATOM 668 O O . THR A 1 84 ? 16.322 -6.274 -15.643 1.00 92.25 84 THR A O 1
ATOM 671 N N . ALA A 1 85 ? 16.292 -5.788 -17.844 1.00 90.69 85 ALA A N 1
ATOM 672 C CA . ALA A 1 85 ? 14.917 -5.302 -17.904 1.00 90.69 85 ALA A CA 1
ATOM 673 C C . ALA A 1 85 ? 13.904 -6.361 -17.435 1.00 90.69 85 ALA A C 1
ATOM 675 O O . ALA A 1 85 ? 13.111 -6.078 -16.545 1.00 90.69 85 ALA A O 1
ATOM 676 N N . PHE A 1 86 ? 14.018 -7.613 -17.896 1.00 92.88 86 PHE A N 1
ATOM 677 C CA . PHE A 1 86 ? 13.159 -8.702 -17.399 1.00 92.88 86 PHE A CA 1
ATOM 678 C C . PHE A 1 86 ? 13.270 -8.921 -15.882 1.00 92.88 86 PHE A C 1
ATOM 680 O O . PHE A 1 86 ? 12.286 -9.220 -15.216 1.00 92.88 86 PHE A O 1
ATOM 687 N N . LYS A 1 87 ? 14.470 -8.766 -15.308 1.00 92.44 87 LYS A N 1
ATOM 688 C CA . LYS A 1 87 ? 14.661 -8.900 -13.854 1.00 92.44 87 LYS A CA 1
ATOM 689 C C . LYS A 1 87 ? 14.073 -7.736 -13.065 1.00 92.44 87 LYS A C 1
ATOM 691 O O . LYS A 1 87 ? 13.718 -7.935 -11.908 1.00 92.44 87 LYS A O 1
ATOM 696 N N . ILE A 1 88 ? 14.055 -6.540 -13.653 1.00 92.31 88 ILE A N 1
ATOM 697 C CA . ILE A 1 88 ? 13.389 -5.367 -13.080 1.00 92.31 88 ILE A CA 1
ATOM 698 C C . ILE A 1 88 ? 11.890 -5.656 -13.014 1.00 92.31 88 ILE A C 1
ATOM 700 O O . ILE A 1 88 ? 11.334 -5.639 -11.924 1.00 92.31 88 ILE A O 1
ATOM 704 N N . GLU A 1 89 ? 11.284 -6.064 -14.130 1.00 91.50 89 GLU A N 1
ATOM 705 C CA . GLU A 1 89 ? 9.855 -6.396 -14.201 1.00 91.50 89 GLU A CA 1
ATOM 706 C C . GLU A 1 89 ? 9.459 -7.516 -13.219 1.00 91.50 89 GLU A C 1
ATOM 708 O O . GLU A 1 89 ? 8.499 -7.377 -12.461 1.00 91.50 89 GLU A O 1
ATOM 713 N N . GLU A 1 90 ? 10.242 -8.599 -13.146 1.00 92.44 90 GLU A N 1
ATOM 714 C CA . GLU A 1 90 ? 10.010 -9.689 -12.188 1.00 92.44 90 GLU A CA 1
ATOM 715 C C . GLU A 1 90 ? 10.113 -9.206 -10.727 1.00 92.44 90 GLU A C 1
ATOM 717 O O . GLU A 1 90 ? 9.358 -9.647 -9.857 1.00 92.44 90 GLU A O 1
ATOM 722 N N . ALA A 1 91 ? 11.057 -8.307 -10.431 1.00 90.62 91 ALA A N 1
ATOM 723 C CA . ALA A 1 91 ? 11.214 -7.740 -9.095 1.00 90.62 91 ALA A CA 1
ATOM 724 C C . ALA A 1 91 ? 10.053 -6.803 -8.736 1.00 90.62 91 ALA A C 1
ATOM 726 O O . ALA A 1 91 ? 9.538 -6.893 -7.623 1.00 90.62 91 ALA A O 1
ATOM 727 N N . GLU A 1 92 ? 9.607 -5.959 -9.666 1.00 90.56 92 GLU A N 1
ATOM 728 C CA . GLU A 1 92 ? 8.435 -5.097 -9.495 1.00 90.56 92 GLU A CA 1
ATOM 729 C C . GLU A 1 92 ? 7.165 -5.912 -9.247 1.00 90.56 92 GLU A C 1
ATOM 731 O O . GLU A 1 92 ? 6.406 -5.605 -8.328 1.00 90.56 92 GLU A O 1
ATOM 736 N N . GLN A 1 93 ? 6.944 -6.980 -10.019 1.00 88.12 93 GLN A N 1
ATOM 737 C CA . GLN A 1 93 ? 5.805 -7.870 -9.806 1.00 88.12 93 GLN A CA 1
ATOM 738 C C . GLN A 1 93 ? 5.846 -8.503 -8.413 1.00 88.12 93 GLN A C 1
ATOM 740 O O . GLN A 1 93 ? 4.853 -8.452 -7.691 1.00 88.12 93 GLN A O 1
ATOM 745 N N . LYS A 1 94 ? 7.003 -9.027 -7.992 1.00 88.88 94 LYS A N 1
ATOM 746 C CA . LYS A 1 94 ? 7.151 -9.607 -6.648 1.00 88.88 94 LYS A CA 1
ATOM 747 C C . LYS A 1 94 ? 6.957 -8.581 -5.536 1.00 88.88 94 LYS A C 1
ATOM 749 O O . LYS A 1 94 ? 6.467 -8.952 -4.471 1.00 88.88 94 LYS A O 1
ATOM 754 N N . ILE A 1 95 ? 7.350 -7.322 -5.749 1.00 88.50 95 ILE A N 1
ATOM 755 C CA . ILE A 1 95 ? 7.071 -6.234 -4.802 1.00 88.50 95 ILE A CA 1
ATOM 756 C C . ILE A 1 95 ? 5.565 -6.041 -4.677 1.00 88.50 95 ILE A C 1
ATOM 758 O O . ILE A 1 95 ? 5.081 -6.027 -3.552 1.00 88.50 95 ILE A O 1
ATOM 762 N N . ARG A 1 96 ? 4.835 -5.946 -5.798 1.00 84.00 96 ARG A N 1
ATOM 763 C CA . ARG A 1 96 ? 3.370 -5.805 -5.789 1.00 84.00 96 ARG A CA 1
ATOM 764 C C . ARG A 1 96 ? 2.704 -6.948 -5.023 1.00 84.00 96 ARG A C 1
ATOM 766 O O . ARG A 1 96 ? 2.030 -6.692 -4.036 1.00 84.00 96 ARG A O 1
ATOM 773 N N . GLU A 1 97 ? 3.001 -8.194 -5.387 1.00 82.94 97 GLU A N 1
ATOM 774 C CA . GLU A 1 97 ? 2.440 -9.382 -4.723 1.00 82.94 97 GLU A CA 1
ATOM 775 C C . GLU A 1 97 ? 2.760 -9.412 -3.218 1.00 82.94 97 GLU A C 1
ATOM 777 O O . GLU A 1 97 ? 1.882 -9.616 -2.386 1.00 82.94 97 GLU A O 1
ATOM 782 N N . THR A 1 98 ? 4.016 -9.145 -2.839 1.00 85.44 98 THR A N 1
ATOM 783 C CA . THR A 1 98 ? 4.415 -9.179 -1.420 1.00 85.44 98 THR A CA 1
ATOM 784 C C . THR A 1 98 ? 3.808 -8.012 -0.627 1.00 85.44 98 THR A C 1
ATOM 786 O O . THR A 1 98 ? 3.565 -8.147 0.571 1.00 85.44 98 THR A O 1
ATOM 789 N N . LYS A 1 99 ? 3.557 -6.863 -1.266 1.00 84.75 99 LYS A N 1
ATOM 790 C CA . LYS A 1 99 ? 2.867 -5.718 -0.658 1.00 84.75 99 LYS A CA 1
ATOM 791 C C . LYS A 1 99 ? 1.379 -5.993 -0.444 1.00 84.75 99 LYS A C 1
ATOM 793 O O . LYS A 1 99 ? 0.857 -5.614 0.603 1.00 84.75 99 LYS A O 1
ATOM 798 N N . ASP A 1 100 ? 0.729 -6.691 -1.370 1.00 82.19 100 ASP A N 1
ATOM 799 C CA . ASP A 1 100 ? -0.665 -7.122 -1.219 1.00 82.19 100 ASP A CA 1
ATOM 800 C C . ASP A 1 100 ? -0.810 -8.132 -0.069 1.00 82.19 100 ASP A C 1
ATOM 802 O O . ASP A 1 100 ? -1.686 -7.982 0.790 1.00 82.19 100 ASP A O 1
ATOM 806 N N . ASP A 1 101 ? 0.103 -9.105 0.015 1.00 82.81 101 ASP A N 1
ATOM 807 C CA . ASP A 1 101 ? 0.186 -10.041 1.143 1.00 82.81 101 ASP A CA 1
ATOM 808 C C . ASP A 1 101 ? 0.432 -9.296 2.462 1.00 82.81 101 ASP A C 1
ATOM 810 O O . ASP A 1 101 ? -0.253 -9.532 3.460 1.00 82.81 101 ASP A O 1
ATOM 814 N N . TYR A 1 102 ? 1.384 -8.355 2.466 1.00 85.44 102 TYR A N 1
ATOM 815 C CA . TYR A 1 102 ? 1.682 -7.520 3.626 1.00 85.44 102 TYR A CA 1
ATOM 816 C C . TYR A 1 102 ? 0.432 -6.782 4.108 1.00 85.44 102 TYR A C 1
ATOM 818 O O . TYR A 1 102 ? 0.086 -6.869 5.287 1.00 85.44 102 TYR A O 1
ATOM 826 N N . PHE A 1 103 ? -0.270 -6.088 3.212 1.00 85.06 103 PHE A N 1
ATOM 827 C CA . PHE A 1 103 ? -1.497 -5.378 3.555 1.00 85.06 103 PHE A CA 1
ATOM 828 C C . PHE A 1 103 ? -2.557 -6.328 4.119 1.00 85.06 103 PHE A C 1
ATOM 830 O O . PHE A 1 103 ? -3.126 -6.053 5.175 1.00 85.06 103 PHE A O 1
ATOM 837 N N . THR A 1 104 ? -2.771 -7.467 3.460 1.00 85.69 104 THR A N 1
ATOM 838 C CA . THR A 1 104 ? -3.764 -8.469 3.862 1.00 85.69 104 THR A CA 1
ATOM 839 C C . THR A 1 104 ? -3.501 -8.983 5.274 1.00 85.69 104 THR A C 1
ATOM 841 O O . THR A 1 104 ? -4.410 -8.998 6.103 1.00 85.69 104 THR A O 1
ATOM 844 N N . TYR A 1 105 ? -2.256 -9.346 5.594 1.00 85.62 105 TYR A N 1
ATOM 845 C CA . TYR A 1 105 ? -1.915 -9.811 6.938 1.00 85.62 105 TYR A CA 1
ATOM 846 C C . TYR A 1 105 ? -2.087 -8.717 7.995 1.00 85.62 105 TYR A C 1
ATOM 848 O O . TYR A 1 105 ? -2.658 -8.987 9.048 1.00 85.62 105 TYR A O 1
ATOM 856 N N . ASN A 1 106 ? -1.678 -7.476 7.712 1.00 86.50 106 ASN A N 1
ATOM 857 C CA . ASN A 1 106 ? -1.903 -6.359 8.637 1.00 86.50 106 ASN A CA 1
ATOM 858 C C . ASN A 1 106 ? -3.401 -6.091 8.870 1.00 86.50 106 ASN A C 1
ATOM 860 O O . ASN A 1 106 ? -3.801 -5.832 10.004 1.00 86.50 106 ASN A O 1
ATOM 864 N N . ALA A 1 107 ? -4.231 -6.178 7.827 1.00 85.44 107 ALA A N 1
ATOM 865 C CA . ALA A 1 107 ? -5.677 -5.991 7.931 1.00 85.44 107 ALA A CA 1
ATOM 866 C C . ALA A 1 107 ? -6.345 -7.092 8.771 1.00 85.44 107 ALA A C 1
ATOM 868 O O . ALA A 1 107 ? -7.192 -6.788 9.607 1.00 85.44 107 ALA A O 1
ATOM 869 N N . LEU A 1 108 ? -5.931 -8.352 8.604 1.00 87.00 108 LEU A N 1
ATOM 870 C CA . LEU A 1 108 ? -6.438 -9.475 9.402 1.00 87.00 108 LEU A CA 1
ATOM 871 C C . LEU A 1 108 ? -6.079 -9.336 10.886 1.00 87.00 108 LEU A C 1
ATOM 873 O O . LEU A 1 108 ? -6.938 -9.533 11.744 1.00 87.00 108 LEU A O 1
ATOM 877 N N . VAL A 1 109 ? -4.836 -8.952 11.190 1.00 87.69 109 VAL A N 1
ATOM 878 C CA . VAL A 1 109 ? -4.393 -8.706 12.573 1.00 87.69 109 VAL A CA 1
ATOM 879 C C . VAL A 1 109 ? -5.167 -7.538 13.188 1.00 87.69 109 VAL A C 1
ATOM 881 O O . VAL A 1 109 ? -5.639 -7.634 14.322 1.00 87.69 109 VAL A O 1
ATOM 884 N N . LEU A 1 110 ? -5.350 -6.446 12.437 1.00 89.00 110 LEU A N 1
ATOM 885 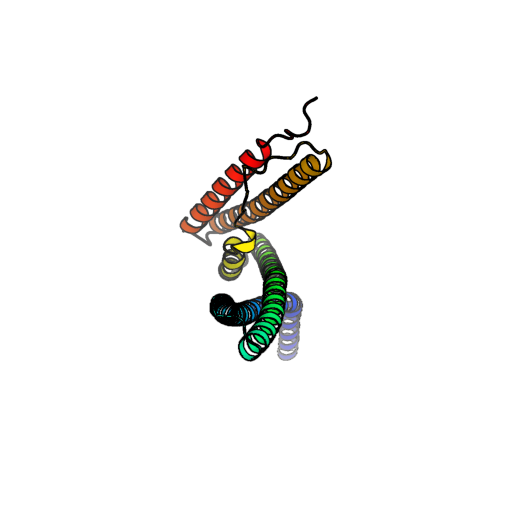C CA . LEU A 1 110 ? -6.149 -5.307 12.883 1.00 89.00 110 LEU A CA 1
ATOM 886 C C . LEU A 1 110 ? -7.594 -5.714 13.188 1.00 89.00 110 LEU A C 1
ATOM 888 O O . LEU A 1 110 ? -8.131 -5.294 14.210 1.00 89.00 110 LEU A O 1
ATOM 892 N N . GLU A 1 111 ? -8.216 -6.531 12.339 1.00 88.00 111 GLU A N 1
ATOM 893 C CA . GLU A 1 111 ? -9.600 -6.961 12.537 1.00 88.00 111 GLU A CA 1
ATOM 894 C C . GLU A 1 111 ? -9.766 -7.849 13.774 1.00 88.00 111 GLU A C 1
ATOM 896 O O . GLU A 1 111 ? -10.708 -7.675 14.551 1.00 88.00 111 GLU A O 1
ATOM 901 N N . GLU A 1 112 ? -8.805 -8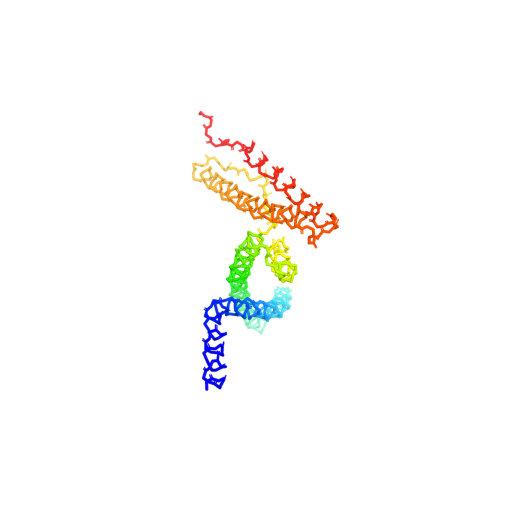.732 14.043 1.00 88.19 112 GLU A N 1
ATOM 902 C CA . GLU A 1 112 ? -8.796 -9.512 15.281 1.00 88.19 112 GLU A CA 1
ATOM 903 C C . GLU A 1 112 ? -8.655 -8.606 16.516 1.00 88.19 112 GLU A C 1
ATOM 905 O O . GLU A 1 112 ? -9.388 -8.760 17.497 1.00 88.19 112 GLU A O 1
ATOM 910 N N . HIS A 1 113 ? -7.787 -7.593 16.455 1.00 88.69 113 HIS A N 1
ATOM 911 C CA . HIS A 1 113 ? -7.659 -6.604 17.527 1.00 88.69 113 HIS A CA 1
ATOM 912 C C . HIS A 1 113 ? -8.918 -5.732 17.676 1.00 88.69 113 HIS A C 1
ATOM 914 O O . HIS A 1 113 ? -9.289 -5.394 18.802 1.00 88.69 113 HIS A O 1
ATOM 920 N N . ASN A 1 114 ? -9.606 -5.390 16.579 1.00 89.25 114 ASN A N 1
ATOM 921 C CA . ASN A 1 114 ? -10.896 -4.689 16.604 1.00 89.25 114 ASN A CA 1
ATOM 922 C C . ASN A 1 114 ? -11.938 -5.511 17.365 1.00 89.25 114 ASN A C 1
ATOM 924 O O . ASN A 1 114 ? -12.611 -4.988 18.257 1.00 89.25 114 ASN A O 1
ATOM 928 N N . ARG A 1 115 ? -12.050 -6.800 17.026 1.00 90.88 115 ARG A N 1
ATOM 929 C CA . ARG A 1 115 ? -12.972 -7.745 17.663 1.00 90.88 115 ARG A CA 1
ATOM 930 C C . ARG A 1 115 ? -12.690 -7.858 19.154 1.00 90.88 115 ARG A C 1
ATOM 932 O O . ARG A 1 115 ? -13.577 -7.580 19.960 1.00 90.88 115 ARG A O 1
ATOM 939 N N . ARG A 1 116 ? -11.437 -8.159 19.516 1.00 89.88 116 ARG A N 1
ATOM 940 C CA . ARG A 1 116 ? -10.999 -8.255 20.916 1.00 89.88 116 ARG A CA 1
ATOM 941 C C . ARG A 1 116 ? -11.311 -6.982 21.682 1.00 89.88 116 ARG A C 1
ATOM 943 O O . ARG A 1 116 ? -11.891 -7.061 22.754 1.00 89.88 116 ARG A O 1
ATOM 950 N N . PHE A 1 117 ? -10.988 -5.816 21.126 1.00 90.38 117 PHE A N 1
ATOM 951 C CA . PHE A 1 117 ? -11.265 -4.538 21.775 1.00 90.38 117 PHE A CA 1
ATOM 952 C C . PHE A 1 117 ? -12.761 -4.334 22.042 1.00 90.38 117 PHE A C 1
ATOM 954 O O . PHE A 1 117 ? -13.143 -4.022 23.170 1.00 90.38 117 PHE A O 1
ATOM 961 N N . ARG A 1 118 ? -13.615 -4.548 21.033 1.00 91.00 118 ARG A N 1
ATOM 962 C CA . ARG A 1 118 ? -15.072 -4.384 21.168 1.00 91.00 118 ARG A CA 1
ATOM 963 C C . ARG A 1 118 ? -15.669 -5.353 22.182 1.00 91.00 118 ARG A C 1
ATOM 965 O O . ARG A 1 118 ? -16.532 -4.950 22.958 1.00 91.00 118 ARG A O 1
ATOM 972 N N . ASP A 1 119 ? -15.226 -6.603 22.196 1.00 91.75 119 ASP A N 1
ATOM 973 C CA . ASP A 1 119 ? -15.715 -7.594 23.157 1.00 91.75 119 ASP A CA 1
ATOM 974 C C . ASP A 1 119 ? -15.263 -7.247 24.582 1.00 91.75 119 ASP A C 1
ATOM 976 O O . ASP A 1 119 ? -16.081 -7.207 25.500 1.00 91.75 119 ASP A O 1
ATOM 980 N N . CYS A 1 120 ? -14.011 -6.819 24.742 1.00 90.75 120 CYS A N 1
ATOM 981 C CA . CYS A 1 120 ? -13.468 -6.341 26.013 1.00 90.75 120 CYS A CA 1
ATOM 982 C C . CYS A 1 120 ? -14.231 -5.109 26.545 1.00 90.75 120 CYS A C 1
ATOM 984 O O . CYS A 1 120 ? -14.526 -5.020 27.739 1.00 90.75 120 CYS A O 1
ATOM 986 N N . LEU A 1 121 ? -14.617 -4.174 25.663 1.00 89.25 121 LEU A N 1
ATOM 987 C CA . LEU A 1 121 ? -15.457 -3.027 26.027 1.00 89.25 121 LEU A CA 1
ATOM 988 C C . LEU A 1 121 ? -16.850 -3.447 26.512 1.00 89.25 121 LEU A C 1
ATOM 990 O O . LEU A 1 121 ? -17.339 -2.889 27.497 1.00 89.25 121 LEU A O 1
ATOM 994 N N . LYS A 1 122 ? -17.492 -4.419 25.848 1.00 91.44 122 LYS A N 1
ATOM 995 C CA . LYS A 1 122 ? -18.806 -4.943 26.270 1.00 91.44 122 LYS A CA 1
ATOM 996 C C . LYS A 1 122 ? -18.727 -5.594 27.649 1.00 91.44 122 LYS A C 1
ATOM 998 O O . LYS A 1 122 ? -19.617 -5.391 28.472 1.00 91.44 122 LYS A O 1
ATOM 1003 N N . GLU A 1 123 ? -17.654 -6.335 27.904 1.00 92.69 123 GLU A N 1
ATOM 1004 C CA . GLU A 1 123 ? -17.418 -7.048 29.164 1.00 92.69 123 GLU A CA 1
ATOM 1005 C C . GLU A 1 123 ? -16.822 -6.161 30.269 1.00 92.69 123 GLU A C 1
ATOM 1007 O O . GLU A 1 123 ? -16.686 -6.607 31.407 1.00 92.69 123 GLU A O 1
ATOM 1012 N N . LYS A 1 124 ? -16.506 -4.891 29.967 1.00 89.00 124 LYS A N 1
ATOM 1013 C CA . LYS A 1 124 ? -15.845 -3.940 30.882 1.00 89.00 124 LYS A CA 1
ATOM 1014 C C . LYS A 1 124 ? -14.548 -4.500 31.470 1.00 89.00 124 LYS A C 1
ATOM 1016 O O . LYS A 1 124 ? -14.274 -4.362 32.663 1.00 89.00 124 LYS A O 1
ATOM 1021 N N . CYS A 1 125 ? -13.760 -5.146 30.624 1.00 87.88 125 CYS A N 1
ATOM 1022 C CA . CYS A 1 125 ? -12.491 -5.727 31.022 1.00 87.88 125 CYS A CA 1
ATOM 1023 C C . CYS A 1 125 ? -11.492 -4.646 31.511 1.00 87.88 125 CYS A C 1
ATOM 1025 O O . CYS A 1 125 ? -11.532 -3.499 31.049 1.00 87.88 125 CYS A O 1
ATOM 1027 N N . PRO A 1 126 ? -10.544 -4.999 32.397 1.00 86.62 126 PRO A N 1
ATOM 1028 C CA . PRO A 1 126 ? -9.488 -4.079 32.827 1.00 86.62 126 PRO A CA 1
ATOM 1029 C C . PRO A 1 126 ? -8.456 -3.791 31.720 1.00 86.62 126 PRO A C 1
ATOM 1031 O O . PRO A 1 126 ? -7.841 -2.726 31.712 1.00 86.62 126 PRO A O 1
ATOM 1034 N N . ASP A 1 127 ? -8.302 -4.701 30.754 1.00 87.88 127 ASP A N 1
ATOM 1035 C CA . ASP A 1 127 ? -7.228 -4.661 29.752 1.00 87.88 127 ASP A CA 1
ATOM 1036 C C . ASP A 1 127 ? -7.583 -3.886 28.470 1.00 87.88 127 ASP A C 1
ATOM 1038 O O . ASP A 1 127 ? -6.765 -3.792 27.551 1.00 87.88 127 ASP A O 1
ATOM 1042 N N . ALA A 1 128 ? -8.778 -3.285 28.386 1.00 86.19 128 ALA A N 1
ATOM 1043 C CA . ALA A 1 128 ? -9.259 -2.603 27.178 1.00 86.19 128 ALA A CA 1
ATOM 1044 C C . ALA A 1 128 ? -8.279 -1.530 26.673 1.00 86.19 128 ALA A C 1
ATOM 1046 O O . ALA A 1 128 ? -8.082 -1.375 25.467 1.00 86.19 128 ALA A O 1
ATOM 1047 N N . ALA A 1 129 ? -7.630 -0.810 27.594 1.00 85.94 129 ALA A N 1
ATOM 1048 C CA . ALA A 1 129 ? -6.644 0.207 27.251 1.00 85.94 129 ALA A CA 1
ATOM 1049 C C . ALA A 1 129 ? -5.379 -0.387 26.610 1.00 85.94 129 ALA A C 1
ATOM 1051 O O . ALA A 1 129 ? -4.878 0.159 25.627 1.00 85.94 129 ALA A O 1
ATOM 1052 N N . ALA A 1 130 ? -4.888 -1.521 27.117 1.00 86.94 130 ALA A N 1
ATOM 1053 C CA . ALA A 1 130 ? -3.718 -2.198 26.562 1.00 86.94 130 ALA A CA 1
ATOM 1054 C C . ALA A 1 130 ? -4.005 -2.743 25.154 1.00 86.94 130 ALA A C 1
ATOM 1056 O O . ALA A 1 130 ? -3.214 -2.526 24.234 1.00 86.94 130 ALA A O 1
ATOM 1057 N N . ILE A 1 131 ? -5.175 -3.362 24.963 1.00 86.75 131 ILE A N 1
ATOM 1058 C CA . ILE A 1 131 ? -5.620 -3.862 23.654 1.00 86.75 131 ILE A CA 1
ATOM 1059 C C . ILE A 1 131 ? -5.747 -2.706 22.656 1.00 86.75 131 ILE A C 1
ATOM 1061 O O . ILE A 1 131 ? -5.294 -2.821 21.519 1.00 86.75 131 ILE A O 1
ATOM 1065 N N . PHE A 1 132 ? -6.299 -1.563 23.077 1.00 87.38 132 PHE A N 1
ATOM 1066 C CA . PHE A 1 132 ? -6.409 -0.380 22.222 1.00 87.38 132 PHE A CA 1
ATOM 1067 C C . PHE A 1 132 ? -5.041 0.146 21.760 1.00 87.38 132 PHE A C 1
ATOM 1069 O O . PHE A 1 132 ? -4.876 0.504 20.593 1.00 87.38 132 PHE A O 1
ATOM 1076 N N . VAL A 1 133 ? -4.043 0.173 22.650 1.00 86.62 133 VAL A N 1
ATOM 1077 C CA . VAL A 1 133 ? -2.674 0.591 22.304 1.00 86.62 133 VAL A CA 1
ATOM 1078 C C . VAL A 1 133 ? -2.043 -0.364 21.289 1.00 86.62 133 VAL A C 1
ATOM 1080 O O . VAL A 1 133 ? -1.475 0.100 20.303 1.00 86.62 133 VAL A O 1
ATOM 1083 N N . GLN A 1 134 ? -2.181 -1.679 21.482 1.00 86.06 134 GLN A N 1
ATOM 1084 C CA . GLN A 1 134 ? -1.664 -2.683 20.541 1.00 86.06 134 GLN A CA 1
ATOM 1085 C C . GLN A 1 134 ? -2.347 -2.578 19.175 1.00 86.06 134 GLN A C 1
ATOM 1087 O O . GLN A 1 134 ? -1.681 -2.501 18.143 1.00 86.06 134 GLN A O 1
ATOM 1092 N N . ARG A 1 135 ? -3.679 -2.473 19.171 1.00 89.19 135 ARG A N 1
ATOM 1093 C CA . ARG A 1 135 ? -4.493 -2.258 17.971 1.00 89.19 135 ARG A CA 1
ATOM 1094 C C . ARG A 1 135 ? -4.012 -1.051 17.166 1.00 89.19 135 ARG A C 1
ATOM 1096 O O . ARG A 1 135 ? -3.941 -1.121 15.941 1.00 89.19 135 ARG A O 1
ATOM 1103 N N . ARG A 1 136 ? -3.689 0.060 17.836 1.00 86.38 136 ARG A N 1
ATOM 1104 C CA . ARG A 1 136 ? -3.276 1.307 17.175 1.00 86.38 136 ARG A CA 1
ATOM 1105 C C . ARG A 1 136 ? -2.038 1.118 16.302 1.00 86.38 136 ARG A C 1
ATOM 1107 O O . ARG A 1 136 ? -2.000 1.670 15.212 1.00 86.38 136 ARG A O 1
ATOM 1114 N N . VAL A 1 137 ? -1.086 0.287 16.727 1.00 87.31 137 VAL A N 1
ATOM 1115 C CA . VAL A 1 137 ? 0.107 -0.040 15.927 1.00 87.31 137 VAL A CA 1
ATOM 1116 C C . VAL A 1 137 ? -0.289 -0.641 14.576 1.00 87.31 137 VAL A C 1
ATOM 1118 O O . VAL A 1 137 ? 0.244 -0.247 13.542 1.00 87.31 137 VAL A O 1
ATOM 1121 N N . TRP A 1 138 ? -1.247 -1.567 14.568 1.00 87.44 138 TRP A N 1
ATOM 1122 C CA . TRP A 1 138 ? -1.728 -2.217 13.346 1.00 87.44 138 TRP A CA 1
ATOM 1123 C C . TRP A 1 138 ? -2.613 -1.300 12.504 1.00 87.44 138 TRP A C 1
ATOM 1125 O O . TRP A 1 138 ? -2.483 -1.274 11.282 1.00 87.44 138 TRP A O 1
ATOM 1135 N N . SER A 1 139 ? -3.454 -0.491 13.151 1.00 87.94 139 SER A N 1
ATOM 1136 C CA . SER A 1 139 ? -4.260 0.525 12.470 1.00 87.94 139 SER A CA 1
ATOM 1137 C C . SER A 1 139 ? -3.379 1.528 11.726 1.00 87.94 139 SER A C 1
ATOM 1139 O O . SER A 1 139 ? -3.592 1.778 10.539 1.00 87.94 139 SER A O 1
ATOM 1141 N N . ASP A 1 140 ? -2.316 2.015 12.371 1.00 86.06 140 ASP A N 1
ATOM 1142 C CA . ASP A 1 140 ? -1.371 2.943 11.754 1.00 86.06 140 ASP A CA 1
ATOM 1143 C C . ASP A 1 140 ? -0.646 2.302 10.556 1.00 86.06 140 ASP A C 1
ATOM 1145 O O . ASP A 1 140 ? -0.445 2.982 9.547 1.00 86.06 140 ASP A O 1
ATOM 1149 N N . LYS A 1 141 ? -0.304 1.002 10.614 1.00 86.12 141 LYS A N 1
ATOM 1150 C CA . LYS A 1 141 ? 0.273 0.266 9.469 1.00 86.12 141 LYS A CA 1
ATOM 1151 C C . LYS A 1 141 ? -0.704 0.180 8.291 1.00 86.12 141 LYS A C 1
ATOM 1153 O O . LYS A 1 141 ? -0.285 0.376 7.156 1.00 86.12 141 LYS A O 1
ATOM 1158 N N . VAL A 1 142 ? -1.990 -0.072 8.545 1.00 85.94 142 VAL A N 1
ATOM 1159 C CA . VAL A 1 142 ? -3.030 -0.189 7.504 1.00 85.94 142 VAL A CA 1
ATOM 1160 C C . VAL A 1 142 ? -3.371 1.178 6.900 1.00 85.94 142 VAL A C 1
ATOM 1162 O O . VAL A 1 142 ? -3.287 1.351 5.688 1.00 85.94 142 VAL A O 1
ATOM 1165 N N . ILE A 1 143 ? -3.709 2.174 7.723 1.00 82.81 143 ILE A N 1
ATOM 1166 C CA . ILE A 1 143 ? -4.204 3.497 7.285 1.00 82.81 143 ILE A CA 1
ATOM 1167 C C . ILE A 1 143 ? -3.127 4.328 6.572 1.00 82.81 143 ILE A C 1
ATOM 1169 O O . ILE A 1 143 ? -3.439 5.213 5.762 1.00 82.81 143 ILE A O 1
ATOM 1173 N N . ASN A 1 144 ? -1.854 4.076 6.880 1.00 82.50 144 ASN A N 1
ATOM 1174 C CA . ASN A 1 144 ? -0.723 4.739 6.233 1.00 82.50 144 ASN A CA 1
ATOM 1175 C C . ASN A 1 144 ? -0.090 3.895 5.123 1.00 82.50 144 ASN A C 1
ATOM 1177 O O . ASN A 1 144 ? 0.935 4.297 4.569 1.00 82.50 144 ASN A O 1
ATOM 1181 N N . PHE A 1 145 ? -0.693 2.760 4.762 1.00 80.88 145 PHE A N 1
ATOM 1182 C CA . PHE A 1 145 ? -0.224 1.954 3.647 1.00 80.88 145 PHE A CA 1
ATOM 1183 C C . PHE A 1 145 ? -0.530 2.657 2.319 1.00 80.88 145 PHE A C 1
ATOM 1185 O O . PHE A 1 145 ? -1.631 2.551 1.774 1.00 80.88 145 PHE A O 1
ATOM 1192 N N . LYS A 1 146 ? 0.449 3.419 1.821 1.00 76.06 146 LYS A N 1
ATOM 1193 C CA . LYS A 1 146 ? 0.305 4.303 0.654 1.00 76.06 146 LYS A CA 1
ATOM 1194 C C . LYS A 1 146 ? -0.247 3.590 -0.571 1.00 76.06 146 LYS A C 1
ATOM 1196 O O . LYS A 1 146 ? -1.190 4.086 -1.170 1.00 76.06 146 LYS A O 1
ATOM 1201 N N . ASP A 1 147 ? 0.256 2.395 -0.867 1.00 68.19 147 ASP A N 1
ATOM 1202 C CA . ASP A 1 147 ? -0.146 1.633 -2.053 1.00 68.19 147 ASP A CA 1
ATOM 1203 C C . ASP A 1 147 ? -1.646 1.269 -2.054 1.00 68.19 147 ASP A C 1
ATOM 1205 O O . ASP A 1 147 ? -2.249 1.117 -3.116 1.00 68.19 147 ASP A O 1
ATOM 1209 N N . VAL A 1 148 ? -2.279 1.192 -0.874 1.00 67.56 148 VAL A N 1
ATOM 1210 C CA . VAL A 1 148 ? -3.719 0.913 -0.741 1.00 67.56 148 VAL A CA 1
ATOM 1211 C C . VAL A 1 148 ? -4.539 2.147 -0.397 1.00 67.56 148 VAL A C 1
ATOM 1213 O O . VAL A 1 148 ? -5.724 2.142 -0.693 1.00 67.56 148 VAL A O 1
ATOM 1216 N N . PHE A 1 149 ? -3.984 3.207 0.191 1.00 65.19 149 PHE A N 1
ATOM 1217 C CA . PHE A 1 149 ? -4.770 4.387 0.585 1.00 65.19 149 PHE A CA 1
ATOM 1218 C C . PHE A 1 149 ? -4.596 5.605 -0.323 1.00 65.19 149 PHE A C 1
ATOM 1220 O O . PHE A 1 149 ? -5.519 6.419 -0.402 1.00 65.19 149 PHE A O 1
ATOM 1227 N N . GLU A 1 150 ? -3.511 5.704 -1.090 1.00 71.75 150 GLU A N 1
ATOM 1228 C CA . GLU A 1 150 ? -3.383 6.693 -2.162 1.00 71.75 150 GLU A CA 1
ATOM 1229 C C . GLU A 1 150 ? -4.231 6.215 -3.352 1.00 71.75 150 GLU A C 1
ATOM 1231 O O . GLU A 1 150 ? -4.094 5.095 -3.851 1.00 71.75 150 GLU A O 1
ATOM 1236 N N . LEU A 1 151 ? -5.267 6.977 -3.723 1.00 67.62 151 LEU A N 1
ATOM 1237 C CA . LEU A 1 151 ? -6.088 6.664 -4.898 1.00 67.62 151 LEU A CA 1
ATOM 1238 C C . LEU A 1 151 ? -5.568 7.539 -6.023 1.00 67.62 151 LEU A C 1
ATOM 1240 O O . LEU A 1 151 ? -5.960 8.700 -6.130 1.00 67.62 151 LEU A O 1
ATOM 1244 N N . ASP A 1 152 ? -4.685 6.990 -6.853 1.00 69.19 152 ASP A N 1
ATOM 1245 C CA . ASP A 1 152 ? -4.376 7.653 -8.110 1.00 69.19 152 ASP A CA 1
ATOM 1246 C C . ASP A 1 152 ? -5.615 7.568 -9.006 1.00 69.19 152 ASP A C 1
ATOM 1248 O O . ASP A 1 152 ? -6.031 6.478 -9.434 1.00 69.19 152 ASP A O 1
ATOM 1252 N N . VAL A 1 153 ? -6.248 8.721 -9.200 1.00 68.06 153 VAL A N 1
ATOM 1253 C CA . VAL A 1 153 ? -7.394 8.894 -10.080 1.00 68.06 153 VAL A CA 1
ATOM 1254 C C . VAL A 1 153 ? -6.982 9.857 -11.170 1.00 68.06 153 VAL A C 1
ATOM 1256 O O . VAL A 1 153 ? -6.867 11.064 -10.951 1.00 68.06 153 VAL A O 1
ATOM 1259 N N . ASN A 1 154 ? -6.829 9.326 -12.376 1.00 73.44 154 ASN A N 1
ATOM 1260 C CA . ASN A 1 154 ? -6.671 10.165 -13.544 1.00 73.44 154 ASN A CA 1
ATOM 1261 C C . ASN A 1 154 ? -8.057 10.652 -14.000 1.00 73.44 154 ASN A C 1
ATOM 1263 O O . ASN A 1 154 ? -8.774 9.979 -14.743 1.00 73.44 154 ASN A O 1
ATOM 1267 N N . TYR A 1 155 ? -8.451 11.833 -13.519 1.00 65.06 155 TYR A N 1
ATOM 1268 C CA . TYR A 1 155 ? -9.737 12.474 -13.828 1.00 65.06 155 TYR A CA 1
ATOM 1269 C C . TYR A 1 155 ? -9.864 12.961 -15.290 1.00 65.06 155 TYR A C 1
ATOM 1271 O O . TYR A 1 155 ? -10.849 13.615 -15.619 1.00 65.06 155 TYR A O 1
ATOM 1279 N N . GLY A 1 156 ? -8.889 12.668 -16.159 1.00 65.38 156 GLY A N 1
ATOM 1280 C CA . GLY A 1 156 ? -8.855 13.096 -17.561 1.00 65.38 156 GLY A CA 1
ATOM 1281 C C . GLY A 1 156 ? -8.763 11.960 -18.582 1.00 65.38 156 GLY A C 1
ATOM 1282 O O . GLY A 1 156 ? -8.425 12.231 -19.732 1.00 65.38 156 GLY A O 1
ATOM 1283 N N . LEU A 1 157 ? -9.025 10.704 -18.197 1.00 71.94 157 LEU A N 1
ATOM 1284 C CA . LEU A 1 157 ? -9.102 9.595 -19.154 1.00 71.94 157 LEU A CA 1
ATOM 1285 C C . LEU A 1 157 ? -10.291 9.815 -20.097 1.00 71.94 157 LEU A C 1
ATOM 1287 O O . LEU A 1 157 ? -11.447 9.591 -19.740 1.00 71.94 157 LEU A O 1
ATOM 1291 N N . ALA A 1 158 ? -9.993 10.279 -21.309 1.00 70.88 158 ALA A N 1
ATOM 1292 C CA . ALA A 1 158 ? -10.965 10.379 -22.383 1.00 70.88 158 ALA A CA 1
ATOM 1293 C C . ALA A 1 158 ? -11.155 9.000 -23.021 1.00 70.88 158 ALA A C 1
ATOM 1295 O O . ALA A 1 158 ? -10.185 8.358 -23.429 1.00 70.88 158 ALA A O 1
ATOM 1296 N N . ALA A 1 159 ? -12.405 8.553 -23.119 1.00 70.62 159 ALA A N 1
ATOM 1297 C CA . ALA A 1 159 ? -12.729 7.401 -23.943 1.00 70.62 159 ALA A CA 1
ATOM 1298 C C . ALA A 1 159 ? -12.503 7.754 -25.419 1.00 70.62 159 ALA A C 1
ATOM 1300 O O . ALA A 1 159 ? -12.885 8.838 -25.865 1.00 70.62 159 ALA A O 1
ATOM 1301 N N . GLY A 1 160 ? -11.899 6.838 -26.171 1.00 72.88 160 GLY A N 1
ATOM 1302 C CA . GLY A 1 160 ? -11.895 6.908 -27.626 1.00 72.88 160 GLY A CA 1
ATOM 1303 C C . GLY A 1 160 ? -13.301 6.709 -28.200 1.00 72.88 160 GLY A C 1
ATOM 1304 O O . GLY A 1 160 ? -14.264 6.415 -27.487 1.00 72.88 160 GLY A O 1
ATOM 1305 N N . ASP A 1 161 ? -13.424 6.834 -29.519 1.00 77.56 161 ASP A N 1
ATOM 1306 C CA . ASP A 1 161 ? -14.726 6.718 -30.187 1.00 77.56 161 ASP A CA 1
ATOM 1307 C C . ASP A 1 161 ? -15.289 5.287 -30.172 1.00 77.56 161 ASP A C 1
ATOM 1309 O O . ASP A 1 161 ? -16.505 5.097 -30.291 1.00 77.56 161 ASP A O 1
ATOM 1313 N N . SER A 1 162 ? -14.426 4.279 -29.991 1.00 82.69 162 SER A N 1
ATOM 1314 C CA . SER A 1 162 ? -14.826 2.874 -29.966 1.00 82.69 162 SER A CA 1
ATOM 1315 C C . SER A 1 162 ? -15.620 2.519 -28.708 1.00 82.69 162 SER A C 1
ATOM 1317 O O . SER A 1 162 ? -15.409 3.053 -27.617 1.00 82.69 162 SER A O 1
ATOM 1319 N N . ARG A 1 163 ? -16.544 1.567 -28.864 1.00 84.19 163 ARG A N 1
ATOM 1320 C CA . ARG A 1 163 ? -17.315 1.014 -27.747 1.00 84.19 163 ARG A CA 1
ATOM 1321 C C . ARG A 1 163 ? -16.405 0.372 -26.698 1.00 84.19 163 ARG A C 1
ATOM 1323 O O . ARG A 1 163 ? -16.593 0.634 -25.518 1.00 84.19 163 ARG A O 1
ATOM 1330 N N . ASP A 1 164 ? -15.399 -0.378 -27.134 1.00 83.56 164 ASP A N 1
ATOM 1331 C CA . ASP A 1 164 ? -14.470 -1.059 -26.229 1.00 83.56 164 ASP A CA 1
ATOM 1332 C C . ASP A 1 164 ? -13.701 -0.051 -25.364 1.00 83.56 164 ASP A C 1
ATOM 1334 O O . ASP A 1 164 ? -13.650 -0.190 -24.150 1.00 83.56 164 ASP A O 1
ATOM 1338 N N . SER A 1 165 ? -13.225 1.057 -25.948 1.00 81.25 165 SER A N 1
ATOM 1339 C CA . SER A 1 165 ? -12.535 2.106 -25.184 1.00 81.25 165 SER A CA 1
ATOM 1340 C C . SER A 1 165 ? -13.450 2.794 -24.165 1.00 81.25 165 SER A C 1
ATOM 1342 O O . SER A 1 165 ? -13.023 3.154 -23.068 1.00 81.25 165 SER A O 1
ATOM 1344 N N . LYS A 1 166 ? -14.725 2.972 -24.515 1.00 81.69 166 LYS A N 1
ATOM 1345 C CA . LYS A 1 166 ? -15.754 3.511 -23.622 1.00 81.69 166 LYS A CA 1
ATOM 1346 C C . LYS A 1 166 ? -16.062 2.575 -22.453 1.00 81.69 166 LYS A C 1
ATOM 1348 O O . LYS A 1 166 ? -16.230 3.051 -21.327 1.00 81.69 166 LYS A O 1
ATOM 1353 N N . ASP A 1 167 ? -16.131 1.275 -22.718 1.00 83.56 167 ASP A N 1
ATOM 1354 C CA . ASP A 1 167 ? -16.358 0.251 -21.701 1.00 83.56 167 ASP A CA 1
ATOM 1355 C C . ASP A 1 167 ? -15.126 0.107 -20.783 1.00 83.56 167 ASP A C 1
ATOM 1357 O O . ASP A 1 167 ? -15.292 0.107 -19.562 1.00 83.56 167 ASP A O 1
ATOM 1361 N N . ASP A 1 168 ? -13.904 0.153 -21.324 1.00 81.81 168 ASP A N 1
ATOM 1362 C CA . ASP A 1 168 ? -12.649 0.131 -20.553 1.00 81.81 168 ASP A CA 1
ATOM 1363 C C . ASP A 1 168 ? -12.546 1.307 -19.568 1.00 81.81 168 ASP A C 1
ATOM 1365 O O . ASP A 1 168 ? -12.224 1.130 -18.388 1.00 81.81 168 ASP A O 1
ATOM 1369 N N . VAL A 1 169 ? -12.851 2.530 -20.022 1.00 82.94 169 VAL A N 1
ATOM 1370 C CA . VAL A 1 169 ? -12.835 3.729 -19.163 1.00 82.94 169 VAL A CA 1
ATOM 1371 C C . VAL A 1 169 ? -13.905 3.636 -18.072 1.00 82.94 169 VAL A C 1
ATOM 1373 O O . VAL A 1 169 ? -13.655 4.002 -16.919 1.00 82.94 169 VAL A O 1
ATOM 1376 N N . ARG A 1 170 ? -15.089 3.101 -18.395 1.00 82.75 170 ARG A N 1
ATOM 1377 C CA . ARG A 1 170 ? -16.147 2.864 -17.403 1.00 82.75 170 ARG A CA 1
ATOM 1378 C C . ARG A 1 170 ? -15.707 1.840 -16.360 1.00 82.75 170 ARG A C 1
ATOM 1380 O O . ARG A 1 170 ? -15.891 2.082 -15.167 1.00 82.75 170 ARG A O 1
ATOM 1387 N N . GLU A 1 171 ? -15.135 0.719 -16.786 1.00 83.62 171 GLU A N 1
ATOM 1388 C CA . GLU A 1 171 ? -14.650 -0.326 -15.886 1.00 83.62 171 GLU A CA 1
ATOM 1389 C C . GLU A 1 171 ? -13.535 0.201 -14.975 1.00 83.62 171 GLU A C 1
ATOM 1391 O O . GLU A 1 171 ? -13.544 -0.057 -13.768 1.00 83.62 171 GLU A O 1
ATOM 1396 N N . TYR A 1 172 ? -12.616 1.004 -15.517 1.00 83.12 172 TYR A N 1
ATOM 1397 C CA . TYR A 1 172 ? -11.580 1.678 -14.739 1.00 83.12 172 TYR A CA 1
ATOM 1398 C C . TYR A 1 172 ? -12.181 2.536 -13.618 1.00 83.12 172 TYR A C 1
ATOM 1400 O O . TYR A 1 172 ? -11.832 2.351 -12.448 1.00 83.12 172 TYR A O 1
ATOM 1408 N N . TYR A 1 173 ? -13.115 3.440 -13.935 1.00 84.00 173 TYR A N 1
ATOM 1409 C CA . TYR A 1 173 ? -13.721 4.307 -12.920 1.00 84.00 173 TYR A CA 1
ATOM 1410 C C . TYR A 1 173 ? -14.587 3.534 -11.921 1.00 84.00 173 TYR A C 1
ATOM 1412 O O . TYR A 1 173 ? -14.555 3.850 -10.731 1.00 84.00 173 TYR A O 1
ATOM 1420 N N . ALA A 1 174 ? -15.281 2.478 -12.352 1.00 82.19 174 ALA A N 1
ATOM 1421 C CA . ALA A 1 174 ? -16.019 1.591 -11.453 1.00 82.19 174 ALA A CA 1
ATOM 1422 C C . ALA A 1 174 ? -15.087 0.900 -10.442 1.00 82.19 174 ALA A C 1
ATOM 1424 O O . ALA A 1 174 ? -15.378 0.873 -9.245 1.00 82.19 174 ALA A O 1
ATOM 1425 N N . LYS A 1 175 ? -13.921 0.408 -10.884 1.00 83.25 175 LYS A N 1
ATOM 1426 C CA . LYS A 1 175 ? -12.897 -0.155 -9.985 1.00 83.25 175 LYS A CA 1
ATOM 1427 C C . LYS A 1 175 ? -12.388 0.880 -8.985 1.00 83.25 175 LYS A C 1
ATOM 1429 O O . LYS A 1 175 ? -12.285 0.579 -7.797 1.00 83.25 175 LYS A O 1
ATOM 1434 N N . LYS A 1 176 ? -12.118 2.110 -9.434 1.00 83.00 176 LYS A N 1
ATOM 1435 C CA . LYS A 1 176 ? -11.689 3.207 -8.548 1.00 83.00 176 LYS A CA 1
ATOM 1436 C C . LYS A 1 176 ? -12.767 3.597 -7.538 1.00 83.00 176 LYS A C 1
ATOM 1438 O O . LYS A 1 176 ? -12.433 3.865 -6.387 1.00 83.00 176 LYS A O 1
ATOM 1443 N N . MET A 1 177 ? -14.040 3.569 -7.934 1.00 83.69 177 MET A N 1
ATOM 1444 C CA . MET A 1 177 ? -15.168 3.786 -7.026 1.00 83.69 177 MET A CA 1
ATOM 1445 C C . MET A 1 177 ? -1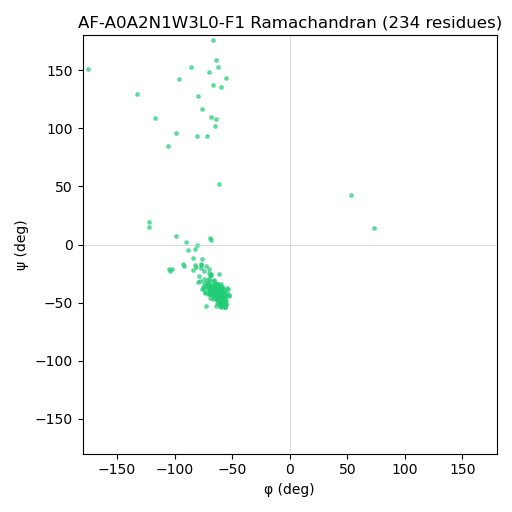5.190 2.742 -5.911 1.00 83.69 177 MET A C 1
ATOM 1447 O O . MET A 1 177 ? -15.172 3.106 -4.738 1.00 83.69 177 MET A O 1
ATOM 1451 N N . MET A 1 178 ? -15.148 1.454 -6.265 1.00 81.88 178 MET A N 1
ATOM 1452 C CA . MET A 1 178 ? -15.132 0.367 -5.279 1.00 81.88 178 MET A CA 1
ATOM 1453 C C . MET A 1 178 ? -13.950 0.498 -4.309 1.00 81.88 178 MET A C 1
ATOM 1455 O O . MET A 1 178 ? -14.118 0.344 -3.101 1.00 81.88 178 MET A O 1
ATOM 1459 N N . GLN A 1 179 ? -12.765 0.857 -4.815 1.00 81.19 179 GLN A N 1
ATOM 1460 C CA . GLN A 1 179 ? -11.591 1.116 -3.976 1.00 81.19 179 GLN A CA 1
ATOM 1461 C C . GLN A 1 179 ? -11.813 2.291 -3.011 1.00 81.19 179 GLN A C 1
ATOM 1463 O O . GLN A 1 179 ? -11.476 2.185 -1.832 1.00 81.19 179 GLN A O 1
ATOM 1468 N N . ALA A 1 180 ? -12.394 3.402 -3.476 1.00 84.44 180 ALA A N 1
ATOM 1469 C CA . ALA A 1 180 ? -12.714 4.548 -2.623 1.00 84.44 180 ALA A CA 1
ATOM 1470 C C . ALA A 1 180 ? -13.721 4.178 -1.518 1.00 84.44 180 ALA A C 1
ATOM 1472 O O . ALA A 1 180 ? -13.566 4.597 -0.369 1.00 84.44 180 ALA A O 1
ATOM 1473 N N . GLU A 1 181 ? -14.727 3.363 -1.841 1.00 84.19 181 GLU A N 1
ATOM 1474 C CA . GLU A 1 181 ? -15.730 2.889 -0.883 1.00 84.19 181 GLU A CA 1
ATOM 1475 C C . GLU A 1 181 ? -15.136 1.970 0.183 1.00 84.19 181 GLU A C 1
ATOM 1477 O O . GLU A 1 181 ? -15.359 2.197 1.372 1.00 84.19 181 GLU A O 1
ATOM 1482 N N . GLN A 1 182 ? -14.322 0.989 -0.211 1.00 82.75 182 GLN A N 1
ATOM 1483 C CA . GLN A 1 182 ? -13.631 0.099 0.728 1.00 82.75 182 GLN A CA 1
ATOM 1484 C C . GLN A 1 182 ? -12.750 0.883 1.709 1.00 82.75 182 GLN A C 1
ATOM 1486 O O . GLN A 1 182 ? -12.780 0.640 2.915 1.00 82.75 182 GLN A O 1
ATOM 1491 N N . ARG A 1 183 ? -12.013 1.885 1.216 1.00 86.38 183 ARG A N 1
ATOM 1492 C CA . ARG A 1 183 ? -11.173 2.755 2.057 1.00 86.38 183 ARG A CA 1
ATOM 1493 C C . ARG A 1 183 ? -12.010 3.582 3.030 1.00 86.38 183 ARG A C 1
ATOM 1495 O O . ARG A 1 183 ? -11.630 3.724 4.191 1.00 86.38 183 ARG A O 1
ATOM 1502 N N . LEU A 1 184 ? -13.152 4.110 2.583 1.00 88.31 184 LEU A N 1
ATOM 1503 C CA . LEU A 1 184 ? -14.085 4.827 3.454 1.00 88.31 184 LEU A CA 1
ATOM 1504 C C . LEU A 1 184 ? -14.647 3.931 4.557 1.00 88.31 184 LEU A C 1
ATOM 1506 O O . LEU A 1 184 ? -14.802 4.412 5.676 1.00 88.31 184 LEU A O 1
ATOM 1510 N N . ILE A 1 185 ? -14.939 2.660 4.274 1.00 88.19 185 ILE A N 1
ATOM 1511 C CA . ILE A 1 185 ? -15.401 1.704 5.292 1.00 88.19 185 ILE A CA 1
ATOM 1512 C C . ILE A 1 185 ? -14.341 1.564 6.390 1.00 88.19 185 ILE A C 1
ATOM 1514 O O . ILE A 1 185 ? -14.640 1.846 7.547 1.00 88.19 185 ILE A O 1
ATOM 1518 N N . ILE A 1 186 ? -13.089 1.270 6.021 1.00 87.25 186 ILE A N 1
ATOM 1519 C CA . ILE A 1 186 ? -11.982 1.105 6.982 1.00 87.25 186 ILE A CA 1
ATOM 1520 C C . ILE A 1 186 ? -11.793 2.365 7.842 1.00 87.25 186 ILE A C 1
ATOM 1522 O O . ILE A 1 186 ? -11.672 2.285 9.064 1.00 87.25 186 ILE A O 1
ATOM 1526 N N . LEU A 1 187 ? -11.795 3.550 7.221 1.00 89.19 187 LEU A N 1
ATOM 1527 C CA . LEU A 1 187 ? -11.616 4.813 7.944 1.00 89.19 187 LEU A CA 1
ATOM 1528 C C . LEU A 1 187 ? -12.794 5.133 8.877 1.00 89.19 187 LEU A C 1
ATOM 1530 O O . LEU A 1 187 ? -12.594 5.674 9.966 1.00 89.19 187 LEU A O 1
ATOM 1534 N N . ASN A 1 188 ? -14.026 4.814 8.472 1.00 90.69 188 ASN A N 1
ATOM 1535 C CA . ASN A 1 188 ? -15.196 4.999 9.329 1.00 90.69 188 ASN A CA 1
ATOM 1536 C C . ASN A 1 188 ? -15.204 4.009 10.499 1.00 90.69 188 ASN A C 1
ATOM 1538 O O . ASN A 1 188 ? -15.549 4.404 11.613 1.00 90.69 188 ASN A O 1
ATOM 1542 N N . ASP A 1 189 ? -14.778 2.766 10.284 1.00 89.06 189 ASP A N 1
ATOM 1543 C CA . ASP A 1 189 ? -14.616 1.788 11.360 1.00 89.06 189 ASP A CA 1
ATOM 1544 C C . ASP A 1 189 ? -13.561 2.233 12.375 1.00 89.06 189 ASP A C 1
ATOM 1546 O O . ASP A 1 189 ? -13.815 2.183 13.582 1.00 89.06 189 ASP A O 1
ATOM 1550 N N . GLU A 1 190 ? -12.429 2.770 11.908 1.00 90.12 190 GLU A N 1
ATOM 1551 C CA . GLU A 1 190 ? -11.419 3.387 12.774 1.00 90.12 190 GLU A CA 1
ATOM 1552 C C . GLU A 1 190 ? -12.021 4.520 13.610 1.00 90.12 190 GLU A C 1
ATOM 1554 O O . GLU A 1 190 ? -11.876 4.559 14.834 1.00 90.12 190 GLU A O 1
ATOM 1559 N N . LYS A 1 191 ? -12.744 5.436 12.959 1.00 90.81 191 LYS A N 1
ATOM 1560 C CA . LYS A 1 191 ? -13.408 6.553 13.634 1.00 90.81 191 LYS A CA 1
ATOM 1561 C C . LYS A 1 191 ? -14.375 6.064 14.712 1.00 90.81 191 LYS A C 1
ATOM 1563 O O . LYS A 1 191 ? -14.370 6.608 15.818 1.00 90.81 191 LYS A O 1
ATOM 1568 N N . ASN A 1 192 ? -15.187 5.053 14.408 1.00 90.88 192 ASN A N 1
ATOM 1569 C CA . ASN A 1 192 ? -16.145 4.476 15.349 1.00 90.88 192 ASN A CA 1
ATOM 1570 C C . ASN A 1 192 ? -15.438 3.867 16.563 1.00 90.88 192 ASN A C 1
ATOM 1572 O O . ASN A 1 192 ? -15.825 4.148 17.697 1.00 90.88 192 ASN A O 1
ATOM 1576 N N . ILE A 1 193 ? -14.350 3.126 16.344 1.00 90.25 193 ILE A N 1
ATOM 1577 C CA . ILE A 1 193 ? -13.562 2.530 17.428 1.00 90.25 193 ILE A CA 1
ATOM 1578 C C . ILE A 1 193 ? -12.924 3.606 18.316 1.00 90.25 193 ILE A C 1
ATOM 1580 O O . ILE A 1 193 ? -12.967 3.494 19.542 1.00 90.25 193 ILE A O 1
ATOM 1584 N N . ILE A 1 194 ? -12.398 4.694 17.744 1.00 88.81 194 ILE A N 1
ATOM 1585 C CA . ILE A 1 194 ? -11.870 5.816 18.537 1.00 88.81 194 ILE A CA 1
ATOM 1586 C C . ILE A 1 194 ? -12.980 6.466 19.382 1.00 88.81 194 ILE A C 1
ATOM 1588 O O . ILE A 1 194 ? -12.748 6.828 20.538 1.00 88.81 194 ILE A O 1
ATOM 1592 N N . VAL A 1 195 ? -14.192 6.616 18.838 1.00 89.75 195 VAL A N 1
ATOM 1593 C CA . VAL A 1 195 ? -15.348 7.147 19.583 1.00 89.75 195 VAL A CA 1
ATOM 1594 C C . VAL A 1 195 ? -15.737 6.224 20.740 1.00 89.75 195 VAL A C 1
ATOM 1596 O O . VAL A 1 195 ? -15.998 6.712 21.840 1.00 89.75 195 VAL A O 1
ATOM 1599 N N . GLU A 1 196 ? -15.757 4.910 20.527 1.00 89.19 196 GLU A N 1
ATOM 1600 C CA . GLU A 1 196 ? -16.013 3.920 21.582 1.00 89.19 196 GLU A CA 1
ATOM 1601 C C . GLU A 1 196 ? -14.943 3.973 22.680 1.00 89.19 196 GLU A C 1
ATOM 1603 O O . GLU A 1 196 ? -15.275 4.041 23.864 1.00 89.19 196 GLU A O 1
ATOM 1608 N N . ALA A 1 197 ? -13.667 4.059 22.302 1.00 87.69 197 ALA A N 1
ATOM 1609 C CA . ALA A 1 197 ? -12.558 4.180 23.244 1.00 87.69 197 ALA A CA 1
ATOM 1610 C C . ALA A 1 197 ? -12.630 5.472 24.079 1.00 87.69 197 ALA A C 1
ATOM 1612 O O . ALA A 1 197 ? -12.362 5.451 25.281 1.00 87.69 197 ALA A O 1
ATOM 1613 N N . LYS A 1 198 ? -13.054 6.592 23.474 1.00 88.00 198 LYS A N 1
ATOM 1614 C CA . LYS A 1 198 ? -13.316 7.854 24.190 1.00 88.00 198 LYS A CA 1
ATOM 1615 C C . LYS A 1 198 ? -14.452 7.713 25.200 1.00 88.00 198 LYS A C 1
ATOM 1617 O O . LYS A 1 198 ? -14.301 8.138 26.341 1.00 88.00 198 LYS A O 1
ATOM 1622 N N . LYS A 1 199 ? -15.571 7.091 24.809 1.00 88.56 199 LYS A N 1
ATOM 1623 C CA . LYS A 1 199 ? -16.709 6.830 25.715 1.00 88.56 199 LYS A CA 1
ATOM 1624 C C . LYS A 1 199 ? -16.306 5.956 26.904 1.00 88.56 199 LYS A C 1
ATOM 1626 O O . LYS A 1 199 ? -16.822 6.154 27.997 1.00 88.56 199 LYS A O 1
ATOM 1631 N N . ALA A 1 200 ? -15.376 5.029 26.693 1.00 86.31 200 ALA A N 1
ATOM 1632 C CA . ALA A 1 200 ? -14.819 4.169 27.732 1.00 86.31 200 ALA A CA 1
ATOM 1633 C C . ALA A 1 200 ? -13.723 4.841 28.587 1.00 86.31 200 ALA A C 1
ATOM 1635 O O . ALA A 1 200 ? -13.185 4.203 29.487 1.00 86.31 200 ALA A O 1
ATOM 1636 N N . GLY A 1 201 ? -13.367 6.104 28.321 1.00 86.06 201 GLY A N 1
ATOM 1637 C CA . GLY A 1 201 ? -12.331 6.830 29.065 1.00 86.06 201 GLY A CA 1
ATOM 1638 C C . GLY A 1 201 ? -10.894 6.383 28.768 1.00 86.06 201 GLY A C 1
ATOM 1639 O O . GLY A 1 201 ? -9.983 6.745 29.505 1.00 86.06 201 GLY A O 1
ATOM 1640 N N . ILE A 1 202 ? -10.675 5.616 27.696 1.00 84.88 202 ILE A N 1
ATOM 1641 C CA . ILE A 1 202 ? -9.364 5.040 27.345 1.00 84.88 202 ILE A CA 1
ATOM 1642 C C . ILE A 1 202 ? -8.457 6.073 26.669 1.00 84.88 202 ILE A C 1
ATOM 1644 O O . ILE A 1 202 ? -7.238 6.042 26.828 1.00 84.88 202 ILE A O 1
ATOM 1648 N N . VAL A 1 203 ? -9.039 7.001 25.907 1.00 80.56 203 VAL A N 1
ATOM 1649 C CA . VAL A 1 203 ? -8.292 8.011 25.148 1.00 80.56 203 VAL A CA 1
ATOM 1650 C C . VAL A 1 203 ? -8.914 9.379 25.378 1.00 80.56 203 VAL A C 1
ATOM 1652 O O . VAL A 1 203 ? -10.117 9.552 25.203 1.00 80.56 203 VAL A O 1
ATOM 1655 N N . SER A 1 204 ? -8.088 10.361 25.730 1.00 63.53 204 SER A N 1
ATOM 1656 C CA . SER A 1 204 ? -8.512 11.750 25.946 1.00 63.53 204 SER A CA 1
ATOM 1657 C C . SER A 1 204 ? -8.181 12.681 24.776 1.00 63.53 204 SER A C 1
ATOM 1659 O O . SER A 1 204 ? -8.800 13.732 24.638 1.00 63.53 204 SER A O 1
ATOM 1661 N N . ASN A 1 205 ? -7.223 12.309 23.919 1.00 60.56 205 ASN A N 1
ATOM 1662 C CA . ASN A 1 205 ? -6.636 13.221 22.937 1.00 60.56 205 ASN A CA 1
ATOM 1663 C C . ASN A 1 205 ? -7.289 13.119 21.541 1.00 60.56 205 ASN A C 1
ATOM 1665 O O . ASN A 1 205 ? -7.651 12.028 21.091 1.00 60.56 205 ASN A O 1
ATOM 1669 N N . THR A 1 206 ? -7.446 14.252 20.845 1.00 57.31 206 THR A N 1
ATOM 1670 C CA . THR A 1 206 ? -8.207 14.367 19.578 1.00 57.31 206 THR A CA 1
ATOM 1671 C C . THR A 1 206 ? -7.375 14.182 18.310 1.00 57.31 206 THR A C 1
ATOM 1673 O O . THR A 1 206 ? -7.946 13.830 17.282 1.00 57.31 206 THR A O 1
ATOM 1676 N N . ALA A 1 207 ? -6.047 14.317 18.385 1.00 56.16 207 ALA A N 1
ATOM 1677 C CA . ALA A 1 207 ? -5.165 14.408 17.213 1.00 56.16 207 ALA A CA 1
ATOM 1678 C C . ALA A 1 207 ? -5.321 13.262 16.183 1.00 56.16 207 ALA A C 1
ATOM 1680 O O . ALA A 1 207 ? -5.328 13.497 14.974 1.00 56.16 207 ALA A O 1
ATOM 1681 N N . ASN A 1 208 ? -5.529 12.020 16.638 1.00 65.62 208 ASN A N 1
ATOM 1682 C CA . ASN A 1 208 ? -5.764 10.890 15.728 1.00 65.62 208 ASN A CA 1
ATOM 1683 C C . ASN A 1 208 ? -7.170 10.893 15.110 1.00 65.62 208 ASN A C 1
ATOM 1685 O O . ASN A 1 208 ? -7.350 10.422 13.993 1.00 65.62 208 ASN A O 1
ATOM 1689 N N . THR A 1 209 ? -8.171 11.431 15.810 1.00 74.38 209 THR A N 1
ATOM 1690 C CA . THR A 1 209 ? -9.523 11.592 15.253 1.00 74.38 209 THR A CA 1
ATOM 1691 C C . THR A 1 209 ? -9.525 12.620 14.128 1.00 74.38 209 THR A C 1
ATOM 1693 O O . THR A 1 209 ? -10.203 12.414 13.125 1.00 74.38 209 THR A O 1
ATOM 1696 N N . ASP A 1 210 ? -8.753 13.694 14.279 1.00 79.44 210 ASP A N 1
ATOM 1697 C CA . ASP A 1 210 ? -8.665 14.767 13.288 1.00 79.44 210 ASP A CA 1
ATOM 1698 C C . ASP A 1 210 ? -8.002 14.261 12.002 1.00 79.44 210 ASP A C 1
ATOM 1700 O O . ASP A 1 210 ? -8.582 14.393 10.928 1.00 79.44 210 ASP A O 1
ATOM 1704 N N . THR A 1 211 ? -6.894 13.522 12.128 1.00 83.19 211 THR A N 1
ATOM 1705 C CA . THR A 1 211 ? -6.207 12.885 10.986 1.00 83.19 211 THR A CA 1
ATOM 1706 C C . THR A 1 211 ? -7.122 11.911 10.226 1.00 83.19 211 THR A C 1
ATOM 1708 O O . THR A 1 211 ? -7.178 11.913 8.995 1.00 83.19 211 THR A O 1
ATOM 1711 N N . VAL A 1 212 ? -7.880 11.071 10.943 1.00 85.12 212 VAL A N 1
ATOM 1712 C CA . VAL A 1 212 ? -8.831 10.133 10.316 1.00 85.12 212 VAL A CA 1
ATOM 1713 C C . VAL A 1 212 ? -9.981 10.889 9.645 1.00 85.12 212 VAL A C 1
ATOM 1715 O O . VAL A 1 212 ? -10.366 10.551 8.528 1.00 85.12 212 VAL A O 1
ATOM 1718 N N . ASN A 1 213 ? -10.511 11.941 10.276 1.00 87.50 213 ASN A N 1
ATOM 1719 C CA . ASN A 1 213 ? -11.561 12.774 9.686 1.00 87.50 213 ASN A CA 1
ATOM 1720 C C . ASN A 1 213 ? -11.090 13.495 8.414 1.00 87.50 213 ASN A C 1
ATOM 1722 O O . ASN A 1 213 ? -11.864 13.593 7.460 1.00 87.50 213 ASN A O 1
ATOM 1726 N N . GLU A 1 214 ? -9.849 13.980 8.382 1.00 89.00 214 GLU A N 1
ATOM 1727 C CA . GLU A 1 214 ? -9.239 14.576 7.189 1.00 89.00 214 GLU A CA 1
ATOM 1728 C C . GLU A 1 214 ? -9.168 13.561 6.046 1.00 89.00 214 GLU A C 1
ATOM 1730 O O . GLU A 1 214 ? -9.724 13.818 4.976 1.00 89.00 214 GLU A O 1
ATOM 1735 N N . LYS A 1 215 ? -8.629 12.360 6.296 1.00 87.62 215 LYS A N 1
ATOM 1736 C CA . LYS A 1 215 ? -8.594 11.272 5.301 1.00 87.62 215 LYS A CA 1
ATOM 1737 C C . LYS A 1 215 ? -9.993 10.871 4.815 1.00 87.62 215 LYS A C 1
ATOM 1739 O O . LYS A 1 215 ? -10.193 10.651 3.621 1.00 87.62 215 LYS A O 1
ATOM 1744 N N . ILE A 1 216 ? -10.992 10.813 5.704 1.00 90.94 216 ILE A N 1
ATOM 1745 C CA . ILE A 1 216 ? -12.395 10.561 5.321 1.00 90.94 216 ILE A CA 1
ATOM 1746 C C . ILE A 1 216 ? -12.901 11.667 4.395 1.00 90.94 216 ILE A C 1
ATOM 1748 O O . ILE A 1 216 ? -13.559 11.378 3.393 1.00 90.94 216 ILE A O 1
ATOM 1752 N N . LYS A 1 217 ? -12.613 12.934 4.710 1.00 91.56 217 LYS A N 1
ATOM 1753 C CA . LYS A 1 217 ? -13.040 14.082 3.904 1.00 91.56 217 LYS A CA 1
ATOM 1754 C C . LYS A 1 217 ? -12.412 14.039 2.513 1.00 91.56 217 LYS A C 1
ATOM 1756 O O . LYS A 1 217 ? -13.140 14.195 1.534 1.00 91.56 217 LYS A O 1
ATOM 1761 N N . GLU A 1 218 ? -11.111 13.784 2.424 1.00 89.31 218 GLU A N 1
ATOM 1762 C CA . GLU A 1 218 ? -10.391 13.614 1.156 1.00 89.31 218 GLU A CA 1
ATOM 1763 C C . GLU A 1 218 ? -10.986 12.474 0.324 1.00 89.31 218 GLU A C 1
ATOM 1765 O O . GLU A 1 218 ? -11.383 12.679 -0.825 1.00 89.31 218 GLU A O 1
ATOM 1770 N N . MET A 1 219 ? -11.153 11.291 0.920 1.00 89.56 219 MET A N 1
ATOM 1771 C CA . MET A 1 219 ? -11.702 10.128 0.219 1.00 89.56 219 MET A CA 1
ATOM 1772 C C . MET A 1 219 ? -13.164 10.339 -0.201 1.00 89.56 219 MET A C 1
ATOM 1774 O O . MET A 1 219 ? -13.576 9.918 -1.279 1.00 89.56 219 MET A O 1
ATOM 1778 N N . THR A 1 220 ? -13.951 11.067 0.596 1.00 90.75 220 THR A N 1
ATOM 1779 C CA . THR A 1 220 ? -15.328 11.449 0.241 1.00 90.75 220 THR A CA 1
ATOM 1780 C C . THR A 1 220 ? -15.354 12.411 -0.945 1.00 90.75 220 THR A C 1
ATOM 1782 O O . THR A 1 220 ? -16.224 12.304 -1.807 1.00 90.75 220 THR A O 1
ATOM 1785 N N . GLN A 1 221 ? -14.416 13.360 -1.021 1.00 89.75 221 GLN A N 1
ATOM 1786 C CA . GLN A 1 221 ? -14.300 14.253 -2.177 1.00 89.75 221 GLN A CA 1
ATOM 1787 C C . GLN A 1 221 ? -13.917 13.486 -3.442 1.00 89.75 221 GLN A C 1
ATOM 1789 O O . GLN A 1 221 ? -14.494 13.734 -4.499 1.00 89.75 221 GLN A O 1
ATOM 1794 N N . ILE A 1 222 ? -12.983 12.542 -3.330 1.00 87.25 222 ILE A N 1
ATOM 1795 C CA . ILE A 1 222 ? -12.598 11.635 -4.416 1.00 87.25 222 ILE A CA 1
ATOM 1796 C C . ILE A 1 222 ? -13.808 10.823 -4.891 1.00 87.25 222 ILE A C 1
ATOM 1798 O O . ILE A 1 222 ? -14.111 10.829 -6.082 1.00 87.25 222 ILE A O 1
ATOM 1802 N N . LYS A 1 223 ? -14.555 10.209 -3.963 1.00 88.38 223 LYS A N 1
ATOM 1803 C CA . LYS A 1 223 ? -15.788 9.473 -4.267 1.00 88.38 223 LYS A CA 1
ATOM 1804 C C . LYS A 1 223 ? -16.790 10.344 -5.027 1.00 88.38 223 LYS A C 1
ATOM 1806 O O . LYS A 1 223 ? -17.218 9.968 -6.109 1.00 88.38 223 LYS A O 1
ATOM 1811 N N . LYS A 1 224 ? -17.094 11.545 -4.523 1.00 88.06 224 LYS A N 1
ATOM 1812 C CA . LYS A 1 224 ? -18.014 12.484 -5.191 1.00 88.06 224 LYS A CA 1
ATOM 1813 C C . LYS A 1 224 ? -17.565 12.852 -6.602 1.00 88.06 224 LYS A C 1
ATOM 1815 O O . LYS A 1 224 ? -18.395 12.986 -7.494 1.00 88.06 224 LYS A O 1
ATOM 1820 N N . LYS A 1 225 ? -16.258 13.023 -6.822 1.00 85.19 225 LYS A N 1
ATOM 1821 C CA . LYS A 1 225 ? -15.721 13.269 -8.166 1.00 85.19 225 LYS A CA 1
ATOM 1822 C C . LYS A 1 225 ? -15.910 12.053 -9.072 1.00 85.19 225 LYS A C 1
ATOM 1824 O O . LYS A 1 225 ? -16.312 12.236 -10.210 1.00 85.19 225 LYS A O 1
ATOM 1829 N N . LEU A 1 226 ? -15.670 10.840 -8.574 1.00 84.69 226 LEU A N 1
ATOM 1830 C CA . LEU A 1 226 ? -15.922 9.595 -9.311 1.00 84.69 226 LEU A CA 1
ATOM 1831 C C . LEU A 1 226 ? -17.415 9.391 -9.626 1.00 84.69 226 LEU A C 1
ATOM 1833 O O . LEU A 1 226 ? -17.730 8.878 -10.690 1.00 84.69 226 LEU A O 1
ATOM 1837 N N . GLU A 1 227 ? -18.327 9.818 -8.745 1.00 83.00 227 GLU A N 1
ATOM 1838 C CA . GLU A 1 227 ? -19.784 9.774 -8.975 1.00 83.00 227 GLU A CA 1
ATOM 1839 C C . GLU A 1 227 ? -20.224 10.798 -10.030 1.00 83.00 227 GLU A C 1
ATOM 1841 O O . GLU A 1 227 ? -21.145 10.548 -10.804 1.00 83.00 227 GLU A O 1
ATOM 1846 N N . ALA A 1 228 ? -19.572 11.965 -10.044 1.00 79.25 228 ALA A N 1
ATOM 1847 C CA . ALA A 1 228 ? -19.845 13.050 -10.982 1.00 79.25 228 ALA A CA 1
ATOM 1848 C C . ALA A 1 228 ? -19.183 12.849 -12.353 1.00 79.25 228 ALA A C 1
ATOM 1850 O O . ALA A 1 228 ? -19.607 13.482 -13.322 1.00 79.25 228 ALA A O 1
ATOM 1851 N N . LEU A 1 229 ? -18.154 11.997 -12.444 1.00 71.75 229 LEU A N 1
ATOM 1852 C CA . LEU A 1 229 ? -17.599 11.552 -13.715 1.00 71.75 229 LEU A CA 1
ATOM 1853 C C . LEU A 1 229 ? -18.697 10.755 -14.420 1.00 71.75 229 LEU A C 1
ATOM 1855 O O . LEU A 1 229 ? -19.067 9.675 -13.957 1.00 71.75 229 LEU A O 1
ATOM 1859 N N . PRO A 1 230 ? -19.294 11.303 -15.489 1.00 55.81 230 PRO A N 1
ATOM 1860 C CA . PRO A 1 230 ? -20.493 10.710 -16.027 1.00 55.81 230 PRO A CA 1
ATOM 1861 C C . PRO A 1 230 ? -20.165 9.315 -16.557 1.00 55.81 230 PRO A C 1
ATOM 1863 O O . PRO A 1 230 ? -19.056 9.037 -17.018 1.00 55.81 230 PRO A O 1
ATOM 1866 N N . ALA A 1 231 ? -21.195 8.485 -16.669 1.00 50.62 231 ALA A N 1
ATOM 1867 C CA . ALA A 1 231 ? -21.276 7.517 -17.752 1.00 50.62 231 ALA A CA 1
ATOM 1868 C C . ALA A 1 231 ? -21.312 8.247 -19.123 1.00 50.62 231 ALA A C 1
ATOM 1870 O O . ALA A 1 231 ? -22.201 8.001 -19.934 1.00 50.62 231 ALA A O 1
ATOM 1871 N N . SER A 1 232 ? -20.373 9.164 -19.405 1.00 45.81 232 SER A N 1
ATOM 1872 C CA . SER A 1 232 ? -20.296 10.027 -20.602 1.00 45.81 232 SER A CA 1
ATOM 1873 C C . SER A 1 232 ? -19.987 9.242 -21.876 1.00 45.81 232 SER A C 1
ATOM 1875 O O . SER A 1 232 ? -19.897 9.804 -22.959 1.00 45.81 232 SER A O 1
ATOM 1877 N N . ALA A 1 233 ? -19.916 7.922 -21.761 1.00 43.34 233 ALA A N 1
ATOM 1878 C CA . ALA A 1 233 ? -19.933 6.970 -22.854 1.00 43.34 233 ALA A CA 1
ATOM 1879 C C . ALA A 1 233 ? -21.346 6.508 -23.287 1.00 43.34 233 ALA A C 1
ATOM 1881 O O . ALA A 1 233 ? -21.445 5.727 -24.229 1.00 43.34 233 ALA A O 1
ATOM 1882 N N . GLY A 1 234 ? -22.427 6.906 -22.600 1.00 42.16 234 GLY A N 1
ATOM 1883 C CA . GLY A 1 234 ? -23.765 6.305 -22.764 1.00 42.16 234 GLY A CA 1
ATOM 1884 C C . GLY A 1 234 ? -24.906 7.242 -23.177 1.00 42.16 234 GLY A C 1
ATOM 1885 O O . GLY A 1 234 ? -26.064 6.905 -22.941 1.00 42.16 234 GLY A O 1
ATOM 1886 N N . GLY A 1 235 ? -24.623 8.419 -23.737 1.00 36.53 235 GLY A N 1
ATOM 1887 C CA . GLY A 1 235 ? -25.641 9.424 -24.063 1.00 36.53 235 GLY A CA 1
ATOM 1888 C C . GLY A 1 235 ? -25.958 9.557 -25.554 1.00 36.53 235 GLY A C 1
ATOM 1889 O O . GLY A 1 235 ? -25.453 10.491 -26.160 1.00 36.53 235 GLY A O 1
ATOM 1890 N N . ARG A 1 236 ? -26.865 8.688 -26.035 1.00 35.91 236 ARG A N 1
ATOM 1891 C CA . ARG A 1 236 ? -27.616 8.679 -27.318 1.00 35.91 236 ARG A CA 1
ATOM 1892 C C . ARG A 1 236 ? -26.847 8.467 -28.622 1.00 35.91 236 ARG A C 1
ATOM 1894 O O . ARG A 1 236 ? -26.027 9.323 -28.999 1.00 35.91 236 ARG A O 1
#

Radius of gyration: 26.73 Å; Cα contacts (8 Å, |Δi|>4): 140; chains: 1; bounding box: 62×46×86 Å

Secondary structure (DSSP, 8-state):
-HHHHHHHHHHHHSSTHHHHHHHHHHHHHHHHHHHHHHHHHHHHHHHHHHHHHHHHHHHHHHHSPP-HHHHHHHHHHHHHHHHHHHHHHHHHHHHHHHHHHHHHHHHHHHHHHHHHHHHHHHHT-TTHHHHHHHHHHHHHHHHT-HHHH-----TT----SSHHHHHHHHHHHHHHHHHHHHHHHHHHHHHHHHHHHHHTTS----HHHHHHHHHHHHHHHHHHHHHHS--TT---

pLDDT: mean 80.1, std 16.99, range [31.38, 95.06]

Nearest PDB structures (foldseek):
  7ubt-assembly1_A  TM=2.381E-01  e=5.029E-02  Homo sapiens
  7uc6-assembly1_A  TM=2.441E-01  e=9.525E-02  Homo sapiens
  6ixe-assembly1_A  TM=5.649E-01  e=6.204E+00  Homo sapiens
  6mrt-assembly1_A  TM=2.751E-01  e=9.130E-01  Escherichia coli K-12